Protein 8AND (pdb70)

B-factor: mean 44.78, std 14.09, range [25.26, 105.5]

Foldseek 3Di:
DQKDDKAADDPVVVVVVVVCQVVVCVVVVPPPSDDDDDGIDIDHDWAWDWDFDWDDDDNFTKTFTKTATPQGDCPGVVVPIDRPDMDTPVD/DDWADKAADDPVVVVVVVVCLVVVCVVVVPDVSDDDDDGIDIDDDWAWDWDFDWDDDDNFIKTFTKTGTPQDDCPGPVVPIDRPDMDTPD

Secondary structure (P-SEA, 3-state):
ccccccccccaaaaaaaaaaaaaaaaaaccccccbbbbccbbbbbbbbbbbbbbbbcccbbbbbbbbbccccccccccccccccccccccc/ccccccccccaaaaaaaaaaaaaaaaaaccccccbbbbccbbbbbbbbcccbbbbbcccbbbbbbbbbcccccccccccccccccccccc

Nearest PDB structures (foldseek):
  8and-assembly1_BBB  TM=9.986E-01  e=5.149E-16  Sphaerospora molnari
  2oct-assembly1_A  TM=5.879E-01  e=5.826E-05  Homo sapiens
  8joh-assembly5_C  TM=4.662E-01  e=5.826E-05  Echinococcus multilocularis
  8joh-assembly1_A  TM=4.837E-01  e=3.016E-04  Echinococcus multilocularis
  7vww-assembly2_C  TM=3.951E-01  e=1.697E-01  Dioscoreophyllum cumminsii

Radius of gyration: 21.07 Å; Cα contacts (8 Å, |Δi|>4): 366; chains: 2; bounding box: 33×50×57 Å

Structure (mmCIF, N/CA/C/O backbone):
data_8AND
#
_entry.id   8AND
#
_cell.length_a   30.508
_cell.length_b   97.867
_cell.length_c   38.626
_cell.angle_alpha   90.000
_cell.angle_beta   101.914
_cell.angle_gamma   90.000
#
_symmetry.space_group_name_H-M   'P 1 21 1'
#
loop_
_entity.id
_entity.type
_entity.pdbx_description
1 polymer Smolstatin
2 non-polymer 1,2-ETHANEDIOL
3 water water
#
loop_
_atom_site.group_PDB
_atom_site.id
_atom_site.type_symbol
_atom_site.label_atom_id
_atom_site.label_alt_id
_atom_site.label_comp_id
_atom_site.label_asym_id
_atom_site.la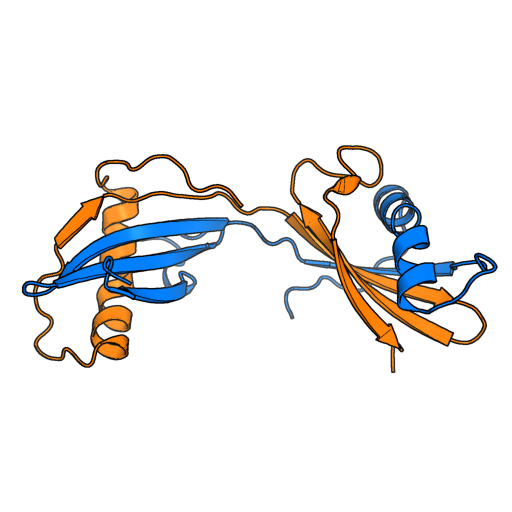bel_entity_id
_atom_site.label_seq_id
_atom_site.pdbx_PDB_ins_code
_atom_site.Cartn_x
_atom_site.Cartn_y
_atom_site.Cartn_z
_atom_site.occupancy
_atom_site.B_iso_or_equiv
_atom_site.auth_seq_id
_atom_site.auth_comp_id
_atom_site.auth_asym_id
_atom_site.auth_atom_id
_atom_site.pdbx_PDB_model_num
ATOM 1 N N . GLY A 1 5 ? 2.442 -14.285 4.717 1.000 73.085 5 GLY AAA N 1
ATOM 2 C CA . GLY A 1 5 ? 2.422 -13.150 5.688 1.000 78.883 5 GLY AAA CA 1
ATOM 3 C C . GLY A 1 5 ? 1.579 -11.988 5.191 1.000 74.355 5 GLY AAA C 1
ATOM 4 O O . GLY A 1 5 ? 2.149 -10.919 4.913 1.000 80.235 5 GLY AAA O 1
ATOM 5 N N . GLY A 1 6 ? 0.262 -12.185 5.127 1.000 74.098 6 GLY AAA N 1
ATOM 6 C CA . GLY A 1 6 ? -0.691 -11.268 4.470 1.000 65.411 6 GLY AAA CA 1
ATOM 7 C C . GLY A 1 6 ? -1.051 -11.756 3.076 1.000 60.284 6 GLY AAA C 1
ATOM 8 O O . GLY A 1 6 ? -2.075 -11.310 2.533 1.000 61.531 6 GLY AAA O 1
ATOM 9 N N . PHE A 1 7 ? -0.256 -12.669 2.518 1.000 57.208 7 PHE AAA N 1
ATOM 10 C CA . PHE A 1 7 ? -0.479 -13.220 1.160 1.000 52.811 7 PHE AAA CA 1
ATOM 11 C C . PHE A 1 7 ? -1.476 -14.370 1.230 1.000 50.653 7 PHE AAA C 1
ATOM 12 O O . PHE A 1 7 ? -1.466 -15.148 2.194 1.000 47.973 7 PHE AAA O 1
ATOM 20 N N . SER A 1 8 ? -2.292 -14.480 0.192 1.000 44.119 8 SER AAA N 1
ATOM 21 C CA . SER A 1 8 ? -3.237 -15.596 -0.020 1.000 43.790 8 SER AAA CA 1
ATOM 22 C C . SER A 1 8 ? -2.475 -16.909 -0.175 1.000 40.492 8 SER AAA C 1
ATOM 23 O O . SER A 1 8 ? -1.238 -16.917 -0.229 1.000 42.056 8 SER AAA O 1
ATOM 26 N N . GLU A 1 9 ? -3.239 -17.980 -0.250 1.000 42.344 9 GLU AAA N 1
ATOM 27 C CA A GLU A 1 9 ? -2.764 -19.319 -0.678 0.540 45.622 9 GLU AAA CA 1
ATOM 28 C CA B GLU A 1 9 ? -2.688 -19.299 -0.653 0.460 45.917 9 GLU AAA CA 1
ATOM 29 C C . GLU A 1 9 ? -2.257 -19.232 -2.127 1.000 43.866 9 GLU AAA C 1
ATOM 30 O O . GLU A 1 9 ? -2.619 -18.265 -2.830 1.000 39.915 9 GLU AAA O 1
ATOM 41 N N . TRP A 1 10 ? -1.492 -20.211 -2.577 1.000 37.735 10 TRP AAA N 1
ATOM 42 C CA . TRP A 1 10 ? -1.101 -20.273 -4.009 1.000 36.443 10 TRP AAA CA 1
ATOM 43 C C . TRP A 1 10 ? -2.333 -20.508 -4.871 1.000 36.622 10 TRP AAA C 1
ATOM 44 O O . TRP A 1 10 ? -3.203 -21.273 -4.487 1.000 34.324 10 TRP AAA O 1
ATOM 55 N N . LYS A 1 11 ? -2.393 -19.839 -6.020 1.000 34.904 11 LYS AAA N 1
ATOM 56 C CA . LYS A 1 11 ? -3.535 -19.950 -6.946 1.000 33.057 11 LYS AAA CA 1
ATOM 57 C C . LYS A 1 11 ? -3.007 -20.300 -8.335 1.000 33.467 11 LYS AAA C 1
ATOM 58 O O . LYS A 1 11 ? -1.907 -19.862 -8.698 1.000 32.078 11 LYS AAA O 1
ATOM 64 N N . ASP A 1 12 ? -3.785 -21.055 -9.088 1.000 30.902 12 ASP AAA N 1
ATOM 65 C CA . ASP A 1 12 ? -3.514 -21.298 -10.519 1.000 30.576 12 ASP AAA CA 1
ATOM 66 C C . ASP A 1 12 ? -3.518 -19.964 -11.259 1.000 32.388 12 ASP AAA C 1
ATOM 67 O O . ASP A 1 12 ? -4.158 -18.998 -10.841 1.000 29.087 12 ASP AAA O 1
ATOM 72 N N . PRO A 1 13 ? -2.797 -19.856 -12.380 1.000 32.231 13 PRO AAA N 1
ATOM 73 C CA . PRO A 1 13 ? -2.909 -18.661 -13.204 1.000 31.259 13 PRO AAA CA 1
ATOM 74 C C . PRO A 1 13 ? -4.353 -18.442 -13.672 1.000 33.620 13 PRO AAA C 1
ATOM 75 O O . PRO A 1 13 ? -5.105 -19.381 -13.844 1.000 37.552 13 PRO AAA O 1
ATOM 79 N N . ASP A 1 14 ? -4.705 -17.190 -13.846 1.000 33.184 14 ASP AAA N 1
ATOM 80 C CA . ASP A 1 14 ? -6.004 -16.791 -14.438 1.000 31.867 14 ASP AAA CA 1
ATOM 81 C C . ASP A 1 14 ? -5.703 -15.750 -15.508 1.000 31.879 14 ASP AAA C 1
ATOM 82 O O . ASP A 1 14 ? -4.533 -15.340 -15.635 1.000 29.952 14 ASP AAA O 1
ATOM 87 N N . ALA A 1 15 ? -6.711 -15.339 -16.267 1.000 30.556 15 ALA AAA N 1
ATOM 88 C CA . ALA A 1 15 ? -6.506 -14.436 -17.419 1.000 33.338 15 ALA AAA CA 1
ATOM 89 C C . ALA A 1 15 ? -5.885 -13.137 -16.919 1.000 32.692 15 ALA AAA C 1
ATOM 90 O O . ALA A 1 15 ? -4.955 -12.603 -17.543 1.000 30.418 15 ALA AAA O 1
ATOM 92 N N . TYR A 1 16 ? -6.387 -12.636 -15.809 1.000 32.282 16 TYR AAA N 1
ATOM 93 C CA . TYR A 1 16 ? -5.991 -11.341 -15.240 1.000 31.142 16 TYR AAA CA 1
ATOM 94 C C . TYR A 1 16 ? -4.490 -11.346 -14.902 1.000 30.958 16 TYR AAA C 1
ATOM 95 O O . TYR A 1 16 ? -3.745 -10.459 -15.353 1.000 27.564 16 TYR AAA O 1
ATOM 104 N N . THR A 1 17 ? -4.045 -12.270 -14.076 1.000 27.885 17 THR AAA N 1
ATOM 105 C CA . THR A 1 17 ? -2.619 -12.316 -13.647 1.000 29.566 17 THR AAA CA 1
ATOM 106 C C . THR A 1 17 ? -1.702 -12.705 -14.807 1.000 33.425 17 THR AAA C 1
ATOM 107 O O . THR A 1 17 ? -0.560 -12.218 -14.841 1.000 30.536 17 THR AAA O 1
ATOM 111 N N . THR A 1 18 ? -2.164 -13.542 -15.732 1.000 31.894 18 THR AAA N 1
ATOM 112 C CA . THR A 1 18 ? -1.328 -13.920 -16.903 1.000 31.336 18 THR AAA CA 1
ATOM 113 C C . THR A 1 18 ? -0.973 -12.667 -17.719 1.000 31.763 18 THR AAA C 1
ATOM 114 O O . THR A 1 18 ? 0.176 -12.536 -18.136 1.000 32.028 18 THR AAA O 1
ATOM 118 N N . LYS A 1 19 ? -1.922 -11.762 -17.913 1.000 35.062 19 LYS AAA N 1
ATOM 119 C CA . LYS A 1 19 ? -1.667 -10.504 -18.638 1.000 33.561 19 LYS AAA CA 1
ATOM 120 C C . LYS A 1 19 ? -0.633 -9.673 -17.891 1.000 33.242 19 LYS AAA C 1
ATOM 121 O O . LYS A 1 19 ? 0.184 -9.000 -18.547 1.000 33.772 19 LYS AAA O 1
ATOM 127 N N . ILE A 1 20 ? -0.695 -9.664 -16.570 1.000 30.046 20 ILE AAA N 1
ATOM 128 C CA . ILE A 1 20 ? 0.291 -8.901 -15.761 1.000 27.722 20 ILE AAA CA 1
ATOM 129 C C . ILE A 1 20 ? 1.694 -9.498 -15.947 1.000 28.951 20 ILE AAA C 1
ATOM 130 O O . ILE A 1 20 ? 2.659 -8.735 -16.183 1.000 30.306 20 ILE AAA O 1
ATOM 135 N N . VAL A 1 21 ? 1.834 -10.802 -15.906 1.000 27.775 21 VAL AAA N 1
ATOM 136 C CA . VAL A 1 21 ? 3.178 -11.435 -16.061 1.000 29.056 21 VAL AAA CA 1
ATOM 137 C C . VAL A 1 21 ? 3.697 -11.135 -17.473 1.000 32.811 21 VAL AAA C 1
ATOM 138 O O . VAL A 1 21 ? 4.914 -10.851 -17.661 1.000 32.103 21 VAL AAA O 1
ATOM 142 N N . LYS A 1 22 ? 2.827 -11.236 -18.463 1.000 32.163 22 LYS AAA N 1
ATOM 143 C CA A LYS A 1 22 ? 3.222 -10.991 -19.867 0.630 35.036 22 LYS AAA CA 1
ATOM 144 C CA B LYS A 1 22 ? 3.243 -10.995 -19.863 0.370 34.986 22 LYS AAA CA 1
ATOM 145 C C . LYS A 1 22 ? 3.674 -9.535 -20.007 1.000 35.181 22 LYS AAA C 1
ATOM 146 O O . LYS A 1 22 ? 4.676 -9.295 -20.661 1.000 36.442 22 LYS AAA O 1
ATOM 157 N N . ALA A 1 23 ? 2.973 -8.607 -19.361 1.000 36.053 23 ALA AAA N 1
ATOM 158 C CA . ALA A 1 23 ? 3.365 -7.185 -19.417 1.000 38.463 23 ALA AAA CA 1
ATOM 159 C C . ALA A 1 23 ? 4.758 -6.982 -18.830 1.000 40.051 23 ALA AAA C 1
ATOM 160 O O . ALA A 1 23 ? 5.460 -6.044 -19.281 1.000 41.027 23 ALA AAA O 1
ATOM 162 N N . MET A 1 24 ? 5.169 -7.804 -17.867 1.000 35.571 24 MET AAA N 1
ATOM 163 C CA . MET A 1 24 ? 6.463 -7.587 -17.167 1.000 36.076 24 MET AAA CA 1
ATOM 164 C C . MET A 1 24 ? 7.635 -8.243 -17.889 1.000 35.518 24 MET AAA C 1
ATOM 165 O O . MET A 1 24 ? 8.773 -8.095 -17.390 1.000 38.535 24 MET AAA O 1
ATOM 170 N N . GLU A 1 25 ? 7.421 -8.911 -19.017 1.000 36.829 25 GLU AAA N 1
ATOM 171 C CA . GLU A 1 25 ? 8.464 -9.771 -19.630 1.000 42.903 25 GLU AAA CA 1
ATOM 172 C C . GLU A 1 25 ? 9.677 -8.936 -20.051 1.000 42.266 25 GLU AAA C 1
ATOM 173 O O . GLU A 1 25 ? 10.798 -9.392 -19.810 1.000 40.549 25 GLU AAA O 1
ATOM 179 N N . SER A 1 26 ? 9.456 -7.771 -20.650 1.000 38.807 26 SER AAA N 1
ATOM 180 C CA . SER A 1 26 ? 10.552 -6.848 -21.034 1.000 42.219 26 SER AAA CA 1
ATOM 181 C C . SER A 1 26 ? 11.439 -6.554 -19.812 1.000 43.068 26 SER AAA C 1
ATOM 182 O O . SER A 1 26 ? 12.683 -6.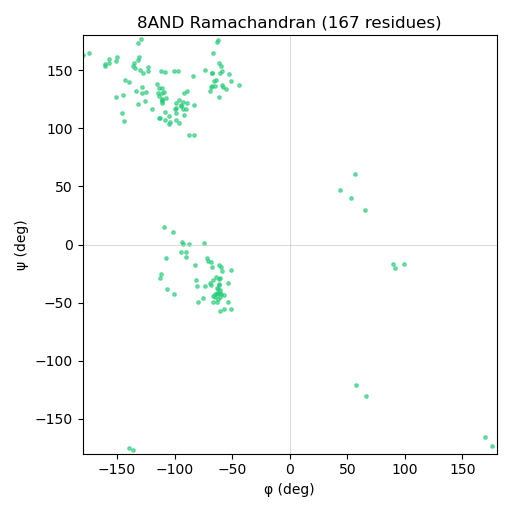709 -19.905 1.000 47.361 26 SER AAA O 1
ATOM 185 N N . LYS A 1 27 ? 10.843 -6.184 -18.679 1.000 42.638 27 LYS AAA N 1
ATOM 186 C CA . LYS A 1 27 ? 11.642 -5.831 -17.483 1.000 42.729 27 LYS AAA CA 1
ATOM 187 C C . LYS A 1 27 ? 12.325 -7.087 -16.942 1.000 48.956 27 LYS AAA C 1
ATOM 188 O O . LYS A 1 27 ? 13.470 -6.997 -16.449 1.000 46.632 27 LYS AAA O 1
ATOM 194 N N . LEU A 1 28 ? 11.662 -8.229 -17.040 1.000 43.027 28 LEU AAA N 1
ATOM 195 C CA . LEU A 1 28 ? 12.262 -9.508 -16.614 1.000 48.825 28 LEU AAA CA 1
ATOM 196 C C . LEU A 1 28 ? 13.566 -9.737 -17.366 1.000 47.782 28 LEU AAA C 1
ATOM 197 O O . LEU A 1 28 ? 14.581 -9.991 -16.702 1.000 51.448 28 LEU AAA O 1
ATOM 202 N N . PHE A 1 29 ? 13.498 -9.717 -18.689 1.000 42.610 29 PHE AAA N 1
ATOM 203 C CA . PHE A 1 29 ? 14.629 -10.094 -19.564 1.000 49.070 29 PHE AAA CA 1
ATOM 204 C C . PHE A 1 29 ? 15.803 -9.149 -19.315 1.000 52.891 29 PHE AAA C 1
ATOM 205 O O . PHE A 1 29 ? 16.955 -9.560 -19.362 1.000 55.965 29 PHE AAA O 1
ATOM 213 N N . GLU A 1 30 ? 15.492 -7.897 -19.036 1.000 49.324 30 GLU AAA N 1
ATOM 214 C CA . GLU A 1 30 ? 16.503 -6.839 -18.870 1.000 53.976 30 GLU AAA CA 1
ATOM 215 C C . GLU A 1 30 ? 17.174 -7.013 -17.509 1.000 55.487 30 GLU AAA C 1
ATOM 216 O O . GLU A 1 30 ? 18.419 -6.947 -17.465 1.000 52.516 30 GLU AAA O 1
ATOM 222 N N . LYS A 1 31 ? 16.390 -7.242 -16.451 1.000 50.491 31 LYS AAA N 1
ATOM 223 C CA . LYS A 1 31 ? 16.953 -7.437 -15.098 1.000 51.251 31 LYS AAA CA 1
ATOM 224 C C . LYS A 1 31 ? 17.865 -8.670 -15.088 1.000 54.653 31 LYS AAA C 1
ATOM 225 O O . LYS A 1 31 ? 18.862 -8.662 -14.354 1.000 51.897 31 LYS AAA O 1
ATOM 231 N N . LEU A 1 32 ? 17.534 -9.686 -15.875 1.000 50.817 32 LEU AAA N 1
ATOM 232 C CA . LEU A 1 32 ? 18.276 -10.967 -15.853 1.000 51.327 32 LEU AAA CA 1
ATOM 233 C C . LEU A 1 32 ? 19.419 -10.926 -16.863 1.000 52.283 32 LEU AAA C 1
ATOM 234 O O . LEU A 1 32 ? 20.269 -11.837 -16.795 1.000 53.603 32 LEU AAA O 1
ATOM 239 N N . SER A 1 33 ? 19.451 -9.917 -17.737 1.000 56.031 33 SER AAA N 1
ATOM 240 C CA A SER A 1 33 ? 20.431 -9.823 -18.851 0.480 57.829 33 SER AAA CA 1
ATOM 241 C CA B SER A 1 33 ? 20.436 -9.826 -18.848 0.520 59.091 33 SER AAA CA 1
ATOM 242 C C . SER A 1 33 ? 20.254 -11.018 -19.788 1.000 55.901 33 SER AAA C 1
ATOM 243 O O . SER A 1 33 ? 21.276 -11.583 -20.193 1.000 56.583 33 SER AAA O 1
ATOM 248 N N . LEU A 1 34 ? 19.006 -11.382 -20.078 1.000 60.046 34 LEU AAA N 1
ATOM 249 C CA . LEU A 1 34 ? 18.664 -12.491 -21.010 1.000 64.089 34 LEU AAA CA 1
ATOM 250 C C . LEU A 1 34 ? 18.176 -11.879 -22.317 1.000 69.153 34 LEU AAA C 1
ATOM 251 O O . LEU A 1 34 ? 17.038 -11.420 -22.392 1.000 78.243 34 LEU AAA O 1
ATOM 256 N N . PRO A 1 35 ? 18.999 -11.855 -23.390 1.000 83.271 35 PRO AAA N 1
ATOM 257 C CA . PRO A 1 35 ? 18.665 -11.051 -24.570 1.000 80.433 35 PRO AAA CA 1
ATOM 258 C C . PRO A 1 35 ? 17.696 -11.654 -25.602 1.000 73.838 35 PRO AAA C 1
ATOM 259 O O . PRO A 1 35 ? 17.158 -10.906 -26.397 1.000 73.841 35 PRO AAA O 1
ATOM 263 N N . ASN A 1 36 ? 17.483 -12.968 -25.575 1.000 75.348 36 ASN AAA N 1
ATOM 264 C CA . ASN A 1 36 ? 16.772 -13.697 -26.667 1.000 75.319 36 ASN AAA CA 1
ATOM 265 C C . ASN A 1 36 ? 15.265 -13.849 -26.386 1.000 69.207 36 ASN AAA C 1
ATOM 266 O O . ASN A 1 36 ? 14.587 -14.492 -27.212 1.000 65.428 36 ASN AAA O 1
ATOM 271 N N . GLN A 1 37 ? 14.756 -13.300 -25.279 1.000 60.915 37 GLN AAA N 1
ATOM 272 C CA . GLN A 1 37 ? 13.326 -13.392 -24.876 1.000 63.818 37 GLN AAA CA 1
ATOM 273 C C . GLN A 1 37 ? 12.874 -14.842 -24.7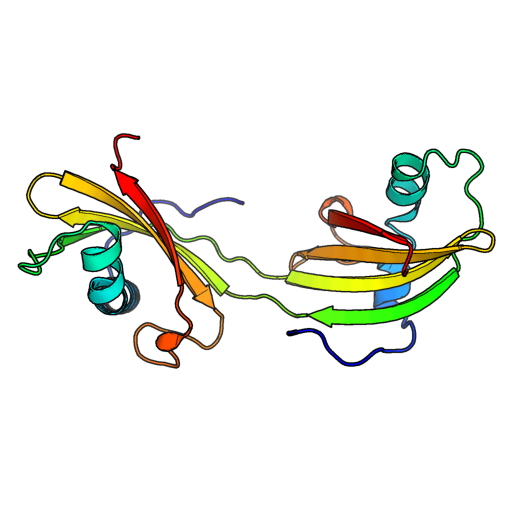60 1.000 52.570 37 GLN AAA C 1
ATOM 274 O O . GLN A 1 37 ? 11.921 -15.234 -25.423 1.000 51.405 37 GLN AAA O 1
ATOM 280 N N . PRO A 1 38 ? 13.481 -15.661 -23.874 1.000 54.808 38 PRO AAA N 1
ATOM 281 C CA . PRO A 1 38 ? 13.061 -17.052 -23.737 1.000 54.447 38 PRO AAA CA 1
ATOM 282 C C . PRO A 1 38 ? 11.636 -17.142 -23.174 1.000 54.926 38 PRO AAA C 1
ATOM 283 O O . PRO A 1 38 ? 11.077 -16.140 -22.672 1.000 51.035 38 PRO AAA O 1
ATOM 287 N N . GLU A 1 39 ? 11.047 -18.326 -23.296 1.000 52.782 39 GLU AAA N 1
ATOM 288 C CA . GLU A 1 39 ? 9.668 -18.565 -22.807 1.000 48.815 39 GLU AAA CA 1
ATOM 289 C C . GLU A 1 39 ? 9.650 -18.332 -21.302 1.000 42.602 39 GLU AAA C 1
ATOM 290 O O . GLU A 1 39 ? 10.506 -18.908 -20.602 1.000 44.015 39 GLU AAA O 1
ATOM 296 N N . VAL A 1 40 ? 8.734 -17.488 -20.846 1.000 39.964 40 VAL AAA N 1
ATOM 297 C CA . VAL A 1 40 ? 8.412 -17.365 -19.400 1.000 41.474 40 VAL AAA CA 1
ATOM 298 C C . VAL A 1 40 ? 7.147 -18.179 -19.128 1.000 39.329 40 VAL AAA C 1
ATOM 299 O O . VAL A 1 40 ? 6.064 -17.801 -19.646 1.000 43.103 40 VAL AAA O 1
ATOM 303 N N . SER A 1 41 ? 7.275 -19.256 -18.364 1.000 37.935 41 SER AAA N 1
ATOM 304 C CA . SER A 1 41 ? 6.131 -20.127 -17.988 1.000 42.109 41 SER AAA CA 1
ATOM 305 C C . SER A 1 41 ? 5.581 -19.698 -16.623 1.000 35.652 41 SER AAA C 1
ATOM 306 O O . SER A 1 41 ? 6.330 -19.711 -15.634 1.000 37.749 41 SER AAA O 1
ATOM 309 N N . PHE A 1 42 ? 4.312 -19.293 -16.596 1.000 32.436 42 PHE AAA N 1
ATOM 310 C CA . PHE A 1 42 ? 3.633 -18.796 -15.378 1.000 32.908 42 PHE AAA CA 1
ATOM 311 C C . PHE A 1 42 ? 2.932 -19.974 -14.712 1.000 31.344 42 PHE AAA C 1
ATOM 312 O O . PHE A 1 42 ? 2.007 -20.526 -15.297 1.000 31.707 42 PHE AAA O 1
ATOM 320 N N . LEU A 1 43 ? 3.351 -20.323 -13.498 1.000 31.260 43 LEU AAA N 1
ATOM 321 C CA . LEU A 1 43 ? 2.923 -21.576 -12.839 1.000 31.856 43 LEU AAA CA 1
ATOM 322 C C . LEU A 1 43 ? 1.816 -21.337 -11.804 1.000 33.025 43 LEU AAA C 1
ATOM 323 O O . LEU A 1 43 ? 0.887 -22.138 -11.736 1.000 30.418 43 LEU AAA O 1
ATOM 328 N N . ARG A 1 44 ? 1.923 -20.290 -11.001 1.000 29.553 44 ARG AAA N 1
ATOM 329 C CA . ARG A 1 44 ? 0.991 -20.053 -9.894 1.000 30.202 44 ARG AAA CA 1
ATOM 330 C C . ARG A 1 44 ? 1.310 -18.709 -9.278 1.000 30.354 44 ARG AAA C 1
ATOM 331 O O . ARG A 1 44 ? 2.425 -18.141 -9.544 1.000 32.211 44 ARG AAA O 1
ATOM 339 N N . TYR A 1 45 ? 0.394 -18.190 -8.483 1.000 31.433 45 TYR AAA N 1
ATOM 340 C CA . TYR A 1 45 ? 0.691 -16.905 -7.820 1.000 32.913 45 TYR AAA CA 1
ATOM 341 C C . TYR A 1 45 ? -0.031 -16.813 -6.489 1.000 34.252 45 TYR AAA C 1
ATOM 342 O O . TYR A 1 45 ? -1.060 -17.463 -6.274 1.000 32.545 45 TYR AAA O 1
ATOM 351 N N . ARG A 1 46 ? 0.450 -15.907 -5.663 1.000 34.878 46 ARG AAA N 1
ATOM 352 C CA . ARG A 1 46 ? -0.374 -15.452 -4.532 1.000 36.903 46 ARG AAA CA 1
ATOM 353 C C . ARG A 1 46 ? -0.392 -13.928 -4.485 1.000 35.644 46 ARG AAA C 1
ATOM 354 O O . ARG A 1 46 ? 0.441 -13.261 -5.166 1.000 34.586 46 ARG AAA O 1
ATOM 362 N N . GLU A 1 47 ? -1.374 -13.408 -3.774 1.000 35.890 47 GLU AAA N 1
ATOM 363 C CA . GLU A 1 47 ? -1.678 -11.967 -3.811 1.000 38.704 47 GLU AAA CA 1
ATOM 364 C C . GLU A 1 47 ? -1.915 -11.458 -2.401 1.000 39.646 47 GLU AAA C 1
ATOM 365 O O . GLU A 1 47 ? -2.270 -12.250 -1.490 1.000 35.640 47 GLU AAA O 1
ATOM 371 N N . GLN A 1 48 ? -1.699 -10.168 -2.248 1.000 39.465 48 GLN AAA N 1
ATOM 372 C CA . GLN A 1 48 ? -1.866 -9.456 -0.959 1.000 41.756 48 GLN AAA CA 1
ATOM 373 C C . GLN A 1 48 ? -2.425 -8.070 -1.266 1.000 39.736 48 GLN AAA C 1
ATOM 374 O O . GLN A 1 48 ? -1.708 -7.246 -1.847 1.000 35.703 48 GLN AAA O 1
ATOM 380 N N . ILE A 1 49 ? -3.694 -7.867 -0.975 1.000 40.695 49 ILE AAA N 1
ATOM 381 C CA . ILE A 1 49 ? -4.322 -6.542 -1.149 1.000 43.157 49 ILE AAA CA 1
ATOM 382 C C . ILE A 1 49 ? -3.721 -5.609 -0.106 1.000 48.254 49 ILE AAA C 1
ATOM 383 O O . ILE A 1 49 ? -3.606 -6.010 1.074 1.000 41.986 49 ILE AAA O 1
ATOM 388 N N . VAL A 1 50 ? -3.305 -4.417 -0.530 1.000 40.353 50 VAL AAA N 1
ATOM 389 C CA A VAL A 1 50 ? -2.773 -3.396 0.410 0.780 42.546 50 VAL AAA CA 1
ATOM 390 C CA B VAL A 1 50 ? -2.771 -3.395 0.412 0.220 43.739 50 VAL AAA CA 1
ATOM 391 C C . VAL A 1 50 ? -3.476 -2.079 0.117 1.000 46.324 50 VAL AAA C 1
ATOM 392 O O . VAL A 1 50 ? -3.316 -1.551 -1.015 1.000 48.899 50 VAL AAA O 1
ATOM 399 N N . SER A 1 51 ? -4.245 -1.597 1.076 1.000 41.470 51 SER AAA N 1
ATOM 400 C CA . SER A 1 51 ? -5.073 -0.392 0.891 1.000 41.109 51 SER AAA CA 1
ATOM 401 C C . SER A 1 51 ? -5.071 0.410 2.189 1.000 40.335 51 SER AAA C 1
ATOM 402 O O . SER A 1 51 ? -5.164 -0.191 3.253 1.000 35.879 51 SER AAA O 1
ATOM 405 N N . GLY A 1 52 ? -5.031 1.732 2.068 1.000 42.390 52 GLY AAA N 1
ATOM 406 C CA . GLY A 1 52 ? -5.076 2.626 3.237 1.000 37.450 52 GLY AAA CA 1
ATOM 407 C C . GLY A 1 52 ? -4.761 4.044 2.827 1.000 41.645 52 GLY AAA C 1
ATOM 408 O O . GLY A 1 52 ? -4.753 4.360 1.582 1.000 37.896 52 GLY AAA O 1
ATOM 409 N N . VAL A 1 53 ? -4.483 4.887 3.810 1.000 34.755 53 VAL AAA N 1
ATOM 410 C CA . VAL A 1 53 ? -4.253 6.331 3.545 1.000 33.279 53 VAL AAA CA 1
ATOM 411 C C . VAL A 1 53 ? -3.007 6.746 4.301 1.000 36.316 53 VAL AAA C 1
ATOM 412 O O . VAL A 1 53 ? -2.885 6.440 5.526 1.000 33.592 53 VAL AAA O 1
ATOM 416 N N . ASN A 1 54 ? -2.111 7.446 3.616 1.000 32.728 54 ASN AAA N 1
ATOM 417 C CA . ASN A 1 54 ? -0.951 8.072 4.281 1.000 34.900 54 ASN AAA CA 1
ATOM 418 C C . ASN A 1 54 ? -1.357 9.498 4.659 1.000 35.522 54 ASN AAA C 1
ATOM 419 O O . ASN A 1 54 ? -1.908 10.233 3.805 1.000 36.526 54 ASN AAA O 1
ATOM 424 N N . TYR A 1 55 ? -1.120 9.856 5.899 1.000 29.867 55 TYR AAA N 1
ATOM 425 C CA . TYR A 1 55 ? -1.409 11.210 6.406 1.000 31.388 55 TYR AAA CA 1
ATOM 426 C C . TYR A 1 55 ? -0.092 11.884 6.737 1.000 33.616 55 TYR AAA C 1
ATOM 427 O O . TYR A 1 55 ? 0.768 11.251 7.353 1.000 33.805 55 TYR AAA O 1
ATOM 436 N N . CYS A 1 56 ? 0.039 13.136 6.313 1.000 31.597 56 CYS AAA N 1
ATOM 437 C CA . CYS A 1 56 ? 1.079 14.041 6.846 1.000 32.295 56 CYS AAA CA 1
ATOM 438 C C . CYS A 1 56 ? 0.395 15.003 7.806 1.000 32.529 56 CYS AAA C 1
ATOM 439 O O . CYS A 1 56 ? -0.325 15.896 7.351 1.000 32.301 56 CYS AAA O 1
ATOM 442 N N . MET A 1 57 ? 0.584 14.802 9.103 1.000 32.931 57 MET AAA N 1
ATOM 443 C CA . MET A 1 57 ? -0.052 15.654 10.129 1.000 28.537 57 MET AAA CA 1
ATOM 444 C C . MET A 1 57 ? 0.961 16.709 10.599 1.000 30.829 57 MET AAA C 1
ATOM 445 O O . MET A 1 57 ? 1.999 16.324 11.162 1.000 30.717 57 MET AAA O 1
ATOM 450 N N . ARG A 1 58 ? 0.651 17.983 10.383 1.000 28.551 58 ARG AAA N 1
ATOM 451 C CA . ARG A 1 58 ? 1.428 19.101 10.958 1.000 30.760 58 ARG AAA CA 1
ATOM 452 C C . ARG A 1 58 ? 0.947 19.363 12.382 1.000 33.442 58 ARG AAA C 1
ATOM 453 O O . ARG A 1 58 ? -0.263 19.719 12.576 1.000 31.889 58 ARG AAA O 1
ATOM 461 N N . VAL A 1 59 ? 1.865 19.238 13.337 1.000 31.441 59 VAL AAA N 1
ATOM 462 C CA . VAL A 1 59 ? 1.557 19.363 14.783 1.000 31.586 59 VAL AAA CA 1
ATOM 463 C C . VAL A 1 59 ? 2.631 20.212 15.457 1.000 35.938 59 VAL AAA C 1
ATOM 464 O O . VAL A 1 59 ? 3.779 20.242 14.984 1.000 37.535 59 VAL AAA O 1
ATOM 468 N N . LYS A 1 60 ? 2.247 20.842 16.547 1.000 34.619 60 LYS AAA N 1
ATOM 469 C CA . LYS A 1 60 ? 3.159 21.617 17.406 1.000 40.530 60 LYS AAA CA 1
ATOM 470 C C . LYS A 1 60 ? 3.245 20.928 18.756 1.000 41.689 60 LYS AAA C 1
ATOM 471 O O . LYS A 1 60 ? 2.204 20.538 19.283 1.000 38.286 60 LYS AAA O 1
ATOM 477 N N . ILE A 1 61 ? 4.477 20.717 19.215 1.000 41.455 61 ILE AAA N 1
ATOM 478 C CA . ILE A 1 61 ? 4.808 20.097 20.533 1.000 46.420 61 ILE AAA CA 1
ATOM 479 C C . ILE A 1 61 ? 5.843 20.989 21.208 1.000 50.159 61 ILE AAA C 1
ATOM 480 O O . ILE A 1 61 ? 6.896 21.229 20.616 1.000 50.547 61 ILE AAA O 1
ATOM 485 N N . GLY A 1 62 ? 5.508 21.500 22.384 1.000 57.211 62 GLY AAA N 1
ATOM 486 C CA . GLY A 1 62 ? 6.263 22.604 22.988 1.000 59.875 62 GLY AAA CA 1
ATOM 487 C C . GLY A 1 62 ? 6.265 23.784 22.039 1.000 56.960 62 GLY AAA C 1
ATOM 488 O O . GLY A 1 62 ? 5.171 24.240 21.647 1.000 65.931 62 GLY AAA O 1
ATOM 489 N N . SER A 1 63 ? 7.446 24.229 21.621 1.000 59.478 63 SER AAA N 1
ATOM 490 C CA . SER A 1 63 ? 7.613 25.356 20.669 1.000 60.277 63 SER AAA CA 1
ATOM 491 C C . SER A 1 63 ? 8.109 24.861 19.302 1.000 55.192 63 SER AAA C 1
ATOM 492 O O . SER A 1 63 ? 8.543 25.702 18.489 1.000 56.119 63 SER AAA O 1
ATOM 495 N N . ASP A 1 64 ? 8.027 23.555 19.037 1.000 49.691 64 ASP AAA N 1
ATOM 496 C CA . ASP A 1 64 ? 8.560 22.955 17.787 1.000 47.242 64 ASP AAA CA 1
ATOM 497 C C . ASP A 1 64 ? 7.430 22.444 16.891 1.000 44.315 64 ASP AAA C 1
ATOM 498 O O . ASP A 1 64 ? 6.378 22.059 17.388 1.000 39.366 64 ASP AAA O 1
ATOM 503 N N . PHE A 1 65 ? 7.654 22.475 15.586 1.000 40.643 65 PHE AAA N 1
ATOM 504 C CA . PHE A 1 65 ? 6.672 22.013 14.587 1.000 38.999 65 PHE AAA CA 1
ATOM 505 C C . PHE A 1 65 ? 7.174 20.730 13.929 1.000 38.570 65 PHE AAA C 1
ATOM 506 O O . PHE A 1 65 ? 8.345 20.685 13.493 1.000 35.274 65 PHE AAA O 1
ATOM 514 N N . TYR A 1 66 ? 6.310 19.711 13.868 1.000 37.957 66 TYR AAA N 1
ATOM 515 C CA . TYR A 1 66 ? 6.642 18.382 13.298 1.000 33.975 66 TYR AAA CA 1
ATOM 516 C C . TYR A 1 66 ? 5.698 17.987 12.173 1.000 35.821 66 TYR AAA C 1
ATOM 517 O O . TYR A 1 66 ? 4.499 18.375 12.149 1.000 36.915 66 TYR AAA O 1
ATOM 526 N N . ASP A 1 67 ? 6.243 17.218 11.242 1.000 31.558 67 ASP AAA N 1
ATOM 527 C CA . ASP A 1 67 ? 5.470 16.385 10.308 1.000 36.638 67 ASP AAA CA 1
ATOM 528 C C . ASP A 1 67 ? 5.350 15.004 10.937 1.000 39.379 67 ASP AAA C 1
ATOM 529 O O . ASP A 1 67 ? 6.416 14.391 11.238 1.000 35.589 67 ASP AAA O 1
ATOM 534 N N . LEU A 1 68 ? 4.112 14.555 11.129 1.000 36.135 68 LEU AAA N 1
ATOM 535 C CA . LEU A 1 68 ? 3.741 13.205 11.625 1.000 36.297 68 LEU AAA CA 1
ATOM 536 C C . LEU A 1 68 ? 3.231 12.410 10.440 1.000 35.834 68 LEU AAA C 1
ATOM 537 O O . LEU A 1 68 ? 2.125 12.720 9.965 1.000 37.023 68 LEU AAA O 1
ATOM 542 N N . HIS A 1 69 ? 3.992 11.412 10.014 1.000 35.254 69 HIS AAA N 1
ATOM 543 C CA . HIS A 1 69 ? 3.620 10.497 8.909 1.000 36.095 69 HIS AAA CA 1
ATOM 544 C C . HIS A 1 69 ? 2.909 9.294 9.515 1.000 38.319 69 HIS AAA C 1
ATOM 545 O O . HIS A 1 69 ? 3.546 8.524 10.265 1.000 35.681 69 HIS AAA O 1
ATOM 552 N N . ILE A 1 70 ? 1.614 9.176 9.252 1.000 35.298 70 ILE AAA N 1
ATOM 553 C CA . ILE A 1 70 ? 0.767 8.125 9.875 1.000 33.194 70 ILE AAA CA 1
ATOM 554 C C . ILE A 1 70 ? 0.103 7.364 8.747 1.000 31.973 70 ILE AAA C 1
ATOM 555 O O . ILE A 1 70 ? -0.473 7.998 7.845 1.000 30.376 70 ILE AAA O 1
ATOM 560 N N . TYR A 1 71 ? 0.166 6.049 8.809 1.000 30.944 71 TYR AAA N 1
ATOM 561 C CA . TYR A 1 71 ? -0.528 5.196 7.834 1.000 31.178 71 TYR AAA CA 1
ATOM 562 C C . TYR A 1 71 ? -1.734 4.542 8.522 1.000 32.919 71 TYR AAA C 1
ATOM 563 O O . TYR A 1 71 ? -1.586 3.884 9.579 1.000 31.669 71 TYR AAA O 1
ATOM 572 N N . VAL A 1 72 ? -2.897 4.721 7.921 1.000 31.476 72 VAL AAA N 1
ATOM 573 C CA . VAL A 1 72 ? -4.167 4.149 8.432 1.000 33.591 72 VAL AAA CA 1
ATOM 574 C C . VAL A 1 72 ? -4.644 3.118 7.423 1.000 35.420 72 VAL AAA C 1
ATOM 575 O O . VAL A 1 72 ? -5.094 3.492 6.329 1.000 31.457 72 VAL AAA O 1
ATOM 579 N N . PRO A 1 73 ? -4.569 1.812 7.754 1.000 33.363 73 PRO AAA N 1
ATOM 580 C CA . PRO A 1 73 ? -5.001 0.782 6.821 1.000 32.758 73 PRO AAA CA 1
ATOM 581 C C . PRO A 1 73 ? -6.514 0.864 6.638 1.000 32.838 73 PRO AAA C 1
ATOM 582 O O . PRO A 1 73 ? -7.231 1.251 7.546 1.000 31.293 73 PRO AAA O 1
ATOM 586 N N . LEU A 1 74 ? -6.956 0.524 5.438 1.000 30.275 74 LEU AAA N 1
ATOM 587 C CA . LEU A 1 74 ? -8.414 0.407 5.188 1.000 34.288 74 LEU AAA CA 1
ATOM 588 C C . LEU A 1 74 ? -9.038 -0.496 6.264 1.000 37.635 74 LEU AAA C 1
ATOM 589 O O . LEU A 1 74 ? -8.426 -1.502 6.666 1.000 37.429 74 LEU AAA O 1
ATOM 594 N N . GLY A 1 75 ? -10.224 -0.136 6.718 1.000 41.009 75 GLY AAA N 1
ATOM 595 C CA . GLY A 1 75 ? -10.898 -0.837 7.822 1.000 42.084 75 GLY AAA CA 1
ATOM 596 C C . GLY A 1 75 ? -10.545 -0.264 9.184 1.000 38.293 75 GLY AAA C 1
ATOM 597 O O . GLY A 1 75 ? -11.270 -0.558 10.142 1.000 38.837 75 GLY AAA O 1
ATOM 598 N N . SER A 1 76 ? -9.468 0.513 9.292 1.000 33.400 76 SER AAA N 1
ATOM 599 C CA . SER A 1 76 ? -9.075 1.169 10.564 1.000 30.779 76 SER AAA CA 1
ATOM 600 C C . SER A 1 76 ? -9.506 2.629 10.542 1.000 31.808 76 SER AAA C 1
ATOM 601 O O . SER A 1 76 ? -9.479 3.276 9.489 1.000 32.050 76 SER AAA O 1
ATOM 604 N N . THR A 1 77 ? -9.809 3.157 11.714 1.000 28.606 77 THR AAA N 1
ATOM 605 C CA . THR A 1 77 ? -9.953 4.614 11.934 1.000 28.864 77 THR AAA CA 1
ATOM 606 C C . THR A 1 77 ? -9.315 4.945 13.284 1.000 31.832 77 THR AAA C 1
ATOM 607 O O . THR A 1 77 ? -8.710 4.047 13.891 1.000 35.011 77 THR AAA O 1
ATOM 611 N N . GLY A 1 78 ? -9.422 6.191 13.719 1.000 28.298 78 GLY AAA N 1
ATOM 612 C CA . GLY A 1 78 ? -8.966 6.577 15.072 1.000 30.162 78 GLY AAA CA 1
ATOM 613 C C . GLY A 1 78 ? -9.689 5.791 16.156 1.000 34.052 78 GLY AAA C 1
ATOM 614 O O . GLY A 1 78 ? -9.156 5.671 17.285 1.000 32.491 78 GLY AAA O 1
ATOM 615 N N . ASP A 1 79 ? -10.875 5.258 15.852 1.000 34.444 79 ASP AAA N 1
ATOM 616 C CA . ASP A 1 79 ? -11.716 4.526 16.823 1.000 36.272 79 ASP AAA CA 1
ATOM 617 C C . ASP A 1 79 ? -11.833 3.032 16.523 1.000 37.304 79 ASP AAA C 1
ATOM 618 O O . ASP A 1 79 ? -12.181 2.302 17.466 1.000 39.941 79 ASP AAA O 1
ATOM 623 N N . ILE A 1 80 ? -11.664 2.599 15.273 1.000 31.683 80 ILE AAA N 1
ATOM 624 C CA . ILE A 1 80 ? -11.899 1.191 14.841 1.000 33.603 80 ILE AAA CA 1
ATOM 625 C C . ILE A 1 80 ? -10.569 0.542 14.491 1.000 33.523 80 ILE AAA C 1
ATOM 626 O O . ILE A 1 80 ? -9.860 1.063 13.570 1.000 31.960 80 ILE AAA O 1
ATOM 631 N N . LYS A 1 81 ? -10.262 -0.575 15.136 1.000 30.674 81 LYS AAA N 1
ATOM 632 C CA . LYS A 1 81 ? -9.004 -1.323 14.896 1.000 31.985 81 LYS AAA CA 1
ATOM 633 C C . LYS A 1 81 ? -7.863 -0.305 14.822 1.000 31.948 81 LYS AAA C 1
ATOM 634 O O . LYS A 1 81 ? -7.010 -0.356 13.922 1.000 29.880 81 LYS AAA O 1
ATOM 640 N N . SER A 1 82 ? -7.852 0.601 15.767 1.000 31.419 82 SER AAA N 1
ATOM 641 C CA . SER A 1 82 ? -6.872 1.703 15.797 1.000 29.622 82 SER AAA CA 1
ATOM 642 C C . SER A 1 82 ? -5.479 1.179 16.176 1.000 33.928 82 SER AAA C 1
ATOM 643 O O . SER A 1 82 ? -4.497 1.927 15.977 1.000 29.935 82 SER AAA O 1
ATOM 646 N N . HIS A 1 83 ? -5.376 -0.060 16.646 1.000 31.137 83 HIS AAA N 1
ATOM 647 C CA . HIS A 1 83 ? -4.061 -0.701 16.975 1.000 30.939 83 HIS AAA CA 1
ATOM 648 C C . HIS A 1 83 ? -3.259 -0.953 15.693 1.000 32.862 83 HIS AAA C 1
ATOM 649 O O . HIS A 1 83 ? -2.031 -1.191 15.789 1.000 29.576 83 HIS AAA O 1
ATOM 656 N N . LEU A 1 84 ? -3.897 -0.887 14.528 1.000 30.599 84 LEU AAA N 1
ATOM 657 C CA . LEU A 1 84 ? -3.184 -1.150 13.262 1.000 31.114 84 LEU AAA CA 1
ATOM 658 C C . LEU A 1 84 ? -2.675 0.153 12.623 1.000 30.350 84 LEU AAA C 1
ATOM 659 O O . LEU A 1 84 ? -2.020 0.083 11.565 1.000 29.099 84 LEU AAA O 1
ATOM 664 N N . ILE A 1 85 ? -3.022 1.303 13.175 1.000 28.115 85 ILE AAA N 1
ATOM 665 C CA . ILE A 1 85 ? -2.517 2.577 12.650 1.000 27.577 85 ILE AAA CA 1
ATOM 666 C C . ILE A 1 85 ? -1.003 2.593 12.943 1.000 32.876 85 ILE AAA C 1
ATOM 667 O O . ILE A 1 85 ? -0.611 2.225 14.055 1.000 31.865 85 ILE AAA O 1
ATOM 672 N N . GLN A 1 86 ? -0.217 3.014 11.967 1.000 32.122 86 GLN AAA N 1
ATOM 673 C CA . GLN A 1 86 ? 1.268 3.013 12.065 1.000 35.919 86 GLN AAA CA 1
ATOM 674 C C . GLN A 1 86 ? 1.795 4.452 12.079 1.000 35.852 86 GLN AAA C 1
ATOM 675 O O . GLN A 1 86 ? 1.402 5.237 11.194 1.000 31.914 86 GLN AAA O 1
ATOM 681 N N . LEU A 1 87 ? 2.627 4.777 13.068 1.000 37.243 87 LEU AAA N 1
ATOM 682 C CA . LEU A 1 87 ? 3.481 5.985 13.027 1.000 40.731 87 LEU AAA CA 1
ATOM 683 C C . LEU A 1 87 ? 4.743 5.659 12.226 1.000 45.157 87 LEU AAA C 1
ATOM 684 O O . LEU A 1 87 ? 5.701 5.148 12.804 1.000 45.270 87 LEU AAA O 1
ATOM 689 N N . THR A 1 88 ? 4.734 5.950 10.931 1.000 43.577 88 THR AAA N 1
ATOM 690 C CA . THR A 1 88 ? 5.794 5.513 9.996 1.000 42.296 88 THR AAA CA 1
ATOM 691 C C . THR A 1 88 ? 7.014 6.436 10.104 1.000 47.707 88 THR AAA C 1
ATOM 692 O O . THR A 1 88 ? 8.144 5.929 9.973 1.000 42.877 88 THR AAA O 1
ATOM 696 N N . ASP A 1 89 ? 6.821 7.731 10.328 1.000 49.379 89 ASP AAA N 1
ATOM 697 C CA . ASP A 1 89 ? 7.974 8.660 10.433 1.000 49.028 89 ASP AAA CA 1
ATOM 698 C C . ASP A 1 89 ? 7.521 9.926 11.141 1.000 51.151 89 ASP AAA C 1
ATOM 699 O O . ASP A 1 89 ? 6.312 10.263 11.083 1.000 46.687 89 ASP AAA O 1
ATOM 704 N N . LEU A 1 90 ? 8.479 10.586 11.774 1.000 44.248 90 LEU AAA N 1
ATOM 705 C CA . LEU A 1 90 ? 8.270 11.826 12.536 1.000 42.532 90 LEU AAA CA 1
ATOM 706 C C . LEU A 1 90 ? 9.518 12.694 12.353 1.000 50.532 90 LEU AAA C 1
ATOM 707 O O . LEU A 1 90 ? 10.635 12.185 12.548 1.000 46.232 90 LEU AAA O 1
ATOM 712 N N . HIS A 1 91 ? 9.363 13.951 11.960 1.000 45.662 91 HIS AAA N 1
ATOM 713 C CA . HIS A 1 91 ? 10.549 14.838 11.862 1.000 45.746 91 HIS AAA CA 1
ATOM 714 C C . HIS A 1 91 ? 10.115 16.290 11.964 1.000 45.366 91 HIS AAA C 1
ATOM 715 O O . HIS A 1 91 ? 8.910 16.609 11.684 1.000 40.146 91 HIS AAA O 1
ATOM 722 N N . LEU A 1 92 ? 11.049 17.146 12.372 1.000 42.771 92 LEU AAA N 1
ATOM 723 C CA . LEU A 1 92 ? 10.761 18.593 12.426 1.000 41.422 92 LEU AAA CA 1
ATOM 724 C C . LEU A 1 92 ? 10.342 19.065 11.038 1.000 40.476 92 LEU AAA C 1
ATOM 725 O O . LEU A 1 92 ? 10.932 18.610 10.045 1.000 41.706 92 LEU AAA O 1
ATOM 730 N N . ALA A 1 93 ? 9.279 19.874 10.978 1.000 42.721 93 ALA AAA N 1
ATOM 731 C CA . ALA A 1 93 ? 8.752 20.411 9.700 1.000 44.384 93 ALA AAA CA 1
ATOM 732 C C . ALA A 1 93 ? 9.899 21.093 8.941 1.000 46.278 93 ALA AAA C 1
ATOM 733 O O . ALA A 1 93 ? 9.923 21.040 7.699 1.000 44.977 93 ALA AAA O 1
ATOM 735 N N . SER 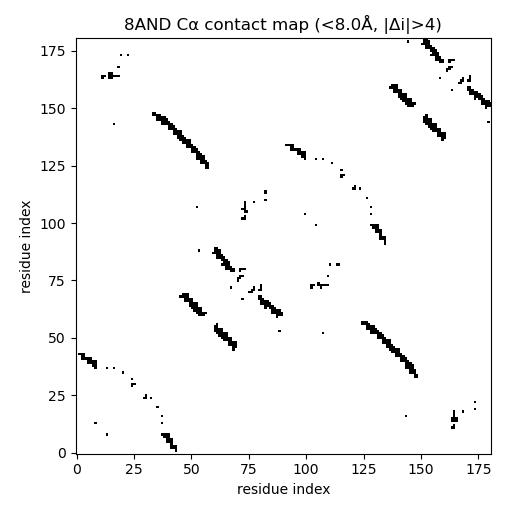A 1 94 ? 10.827 21.685 9.680 1.000 48.519 94 SER AAA N 1
ATOM 736 C CA . SER A 1 94 ? 11.953 22.481 9.118 1.000 56.877 94 SER AAA CA 1
ATOM 737 C C . SER A 1 94 ? 13.037 21.592 8.487 1.000 61.288 94 SER AAA C 1
ATOM 738 O O . SER A 1 94 ? 14.029 22.157 7.994 1.000 66.062 94 SER AAA O 1
ATOM 741 N N . GLU A 1 95 ? 12.867 20.266 8.472 1.000 58.326 95 GLU AAA N 1
ATOM 742 C CA . GLU A 1 95 ? 13.838 19.326 7.839 1.000 62.415 95 GLU AAA CA 1
ATOM 743 C C . GLU A 1 95 ? 13.153 18.576 6.686 1.000 69.140 95 GLU AAA C 1
ATOM 744 O O . GLU A 1 95 ? 13.268 17.356 6.552 1.000 73.689 95 GLU AAA O 1
ATOM 750 N N . GLY B 1 5 ? 1.487 8.682 -5.367 1.000 84.881 5 GLY BBB N 1
ATOM 751 C CA . GLY B 1 5 ? 2.704 9.396 -4.861 1.000 85.305 5 GLY BBB CA 1
ATOM 752 C C . GLY B 1 5 ? 2.495 10.891 -4.669 1.000 83.487 5 GLY BBB C 1
ATOM 753 O O . GLY B 1 5 ? 3.512 11.596 -4.464 1.000 81.878 5 GLY BBB O 1
ATOM 754 N N . GLY B 1 6 ? 1.244 11.366 -4.700 1.000 76.157 6 GLY BBB N 1
ATOM 755 C CA . GLY B 1 6 ? 0.921 12.798 -4.543 1.000 68.283 6 GLY BBB CA 1
ATOM 756 C C . GLY B 1 6 ? 0.030 13.056 -3.342 1.000 58.984 6 GLY BBB C 1
ATOM 757 O O . GLY B 1 6 ? -1.115 12.585 -3.314 1.000 53.594 6 GLY BBB O 1
ATOM 758 N N . PHE B 1 7 ? 0.529 13.804 -2.372 1.000 55.003 7 PHE BBB N 1
ATOM 759 C CA . PHE B 1 7 ? -0.295 14.224 -1.220 1.000 49.005 7 PHE BBB CA 1
ATOM 760 C C . PHE B 1 7 ? -1.282 15.303 -1.648 1.000 48.856 7 PHE BBB C 1
ATOM 761 O O . PHE B 1 7 ? -0.989 16.081 -2.573 1.000 55.840 7 PHE BBB O 1
ATOM 769 N N . SER B 1 8 ? -2.422 15.344 -0.982 1.000 45.496 8 SER BBB N 1
ATOM 770 C CA . SER B 1 8 ? -3.455 16.384 -1.184 1.000 45.519 8 SER BBB CA 1
ATOM 771 C C . SER B 1 8 ? -2.889 17.759 -0.829 1.000 41.339 8 SER BBB C 1
ATOM 772 O O . SER B 1 8 ? -1.764 17.864 -0.358 1.000 40.698 8 SER BBB O 1
ATOM 775 N N . GLU B 1 9 ? -3.691 18.781 -1.048 1.000 42.968 9 GLU BBB N 1
ATOM 776 C CA A GLU B 1 9 ? -3.401 20.133 -0.517 0.510 44.147 9 GLU BBB CA 1
ATOM 777 C CA B GLU B 1 9 ? -3.414 20.135 -0.516 0.490 43.658 9 GLU BBB CA 1
ATOM 778 C C . GLU B 1 9 ? -3.586 20.100 1.005 1.000 42.798 9 GLU BBB C 1
ATOM 779 O O . GLU B 1 9 ? -4.270 19.178 1.514 1.000 38.442 9 GLU BBB O 1
ATOM 790 N N . TRP B 1 10 ? -3.033 21.081 1.700 1.000 39.016 10 TRP BBB N 1
ATOM 791 C CA . TRP B 1 10 ? -3.210 21.158 3.165 1.000 37.588 10 TRP BBB CA 1
ATOM 792 C C . TRP B 1 10 ? -4.686 21.373 3.481 1.000 43.349 10 TRP BBB C 1
ATOM 793 O O . TRP B 1 10 ? -5.380 22.108 2.743 1.000 40.822 10 TRP BBB O 1
ATOM 804 N N . LYS B 1 11 ? -5.159 20.719 4.540 1.000 38.077 11 LYS BBB N 1
ATOM 805 C CA . LYS B 1 11 ? -6.540 20.854 5.024 1.000 37.274 11 LYS BBB CA 1
ATOM 806 C C . LYS B 1 11 ? -6.519 21.125 6.525 1.000 35.900 11 LYS BBB C 1
ATOM 807 O O . LYS B 1 11 ? -5.594 20.675 7.221 1.000 36.963 11 LYS BBB O 1
ATOM 813 N N . ASP B 1 12 ? -7.531 21.840 6.975 1.000 34.133 12 ASP BBB N 1
ATOM 814 C CA . ASP B 1 12 ? -7.824 22.074 8.400 1.000 31.698 12 ASP BBB CA 1
ATOM 815 C C . ASP B 1 12 ? -8.063 20.728 9.060 1.000 34.389 12 ASP BBB C 1
ATOM 816 O O . ASP B 1 12 ? -8.574 19.788 8.438 1.000 33.199 12 ASP BBB O 1
ATOM 821 N N . PRO B 1 13 ? -7.693 20.602 10.343 1.000 34.524 13 PRO BBB N 1
ATOM 822 C CA . PRO B 1 13 ? -8.086 19.441 11.127 1.000 32.973 13 PRO BBB CA 1
ATOM 823 C C . PRO B 1 13 ? -9.608 19.213 11.082 1.000 33.042 13 PRO BBB C 1
ATOM 824 O O . PRO B 1 13 ? -10.362 20.157 11.077 1.000 35.390 13 PRO BBB O 1
ATOM 828 N N . ASP B 1 14 ? -10.006 17.958 11.124 1.000 34.996 14 ASP BBB N 1
ATOM 829 C CA . ASP B 1 14 ? -11.411 17.553 11.337 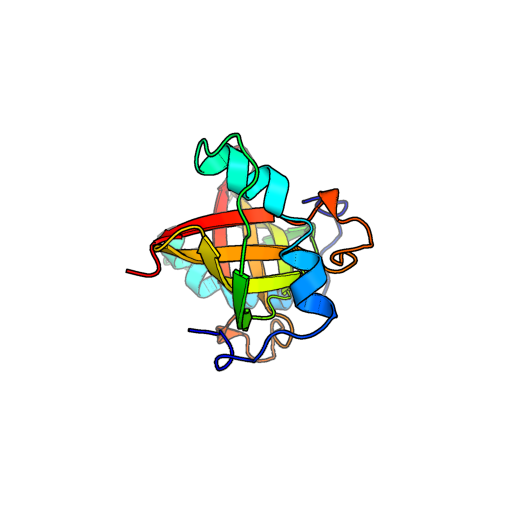1.000 36.173 14 ASP BBB CA 1
ATOM 830 C C . ASP B 1 14 ? -11.414 16.533 12.466 1.000 37.067 14 ASP BBB C 1
ATOM 831 O O . ASP B 1 14 ? -10.311 16.174 12.989 1.000 35.286 14 ASP BBB O 1
ATOM 836 N N . ALA B 1 15 ? -12.609 16.077 12.859 1.000 33.803 15 ALA BBB N 1
ATOM 837 C CA . ALA B 1 15 ? -12.751 15.142 13.993 1.000 38.489 15 ALA BBB CA 1
ATOM 838 C C . ALA B 1 15 ? -12.048 13.831 13.649 1.000 34.422 15 ALA BBB C 1
ATOM 839 O O . ALA B 1 15 ? -11.386 13.250 14.522 1.000 32.222 15 ALA BBB O 1
ATOM 841 N N . TYR B 1 16 ? -12.201 13.369 12.412 1.000 35.568 16 TYR BBB N 1
ATOM 842 C CA . TYR B 1 16 ? -11.687 12.051 11.991 1.000 34.831 16 TYR BBB CA 1
ATOM 843 C C . TYR B 1 16 ? -10.147 12.031 12.107 1.000 30.148 16 TYR BBB C 1
ATOM 844 O O . TYR B 1 16 ? -9.569 11.095 12.675 1.000 28.533 16 TYR BBB O 1
ATOM 853 N N . THR B 1 17 ? -9.484 13.026 11.571 1.000 26.231 17 THR BBB N 1
ATOM 854 C CA . THR B 1 17 ? -7.994 13.081 11.622 1.000 26.629 17 THR BBB CA 1
ATOM 855 C C . THR B 1 17 ? -7.511 13.429 13.035 1.000 27.025 17 THR BBB C 1
ATOM 856 O O . THR B 1 17 ? -6.444 12.916 13.443 1.000 25.261 17 THR BBB O 1
ATOM 860 N N . THR B 1 18 ? -8.221 14.283 13.757 1.000 29.084 18 THR BBB N 1
ATOM 861 C CA . THR B 1 18 ? -7.861 14.595 15.166 1.000 30.562 18 THR BBB CA 1
ATOM 862 C C . THR B 1 18 ? -7.827 13.312 15.980 1.000 33.136 18 THR BBB C 1
ATOM 863 O O . THR B 1 18 ? -6.907 13.160 16.801 1.000 31.416 18 THR BBB O 1
ATOM 867 N N . LYS B 1 19 ? -8.811 12.427 15.792 1.000 33.095 19 LYS BBB N 1
ATOM 868 C CA . LYS B 1 19 ? -8.835 11.149 16.536 1.000 33.498 19 LYS BBB CA 1
ATOM 869 C C . LYS B 1 19 ? -7.590 10.340 16.202 1.000 35.204 19 LYS BBB C 1
ATOM 870 O O . LYS B 1 19 ? -7.045 9.663 17.105 1.000 31.032 19 LYS BBB O 1
ATOM 876 N N . ILE B 1 20 ? -7.178 10.367 14.935 1.000 30.580 20 ILE BBB N 1
ATOM 877 C CA . ILE B 1 20 ? -5.982 9.609 14.508 1.000 28.051 20 ILE BBB CA 1
ATOM 878 C C . ILE B 1 20 ? -4.739 10.221 15.177 1.000 31.395 20 ILE BBB C 1
ATOM 879 O O . ILE B 1 20 ? -3.886 9.450 15.687 1.000 31.122 20 ILE BBB O 1
ATOM 884 N N . VAL B 1 21 ? -4.627 11.538 15.197 1.000 29.933 21 VAL BBB N 1
ATOM 885 C CA . VAL B 1 21 ? -3.440 12.184 15.843 1.000 30.389 21 VAL BBB CA 1
ATOM 886 C C . VAL B 1 21 ? -3.451 11.809 17.332 1.000 36.125 21 VAL BBB C 1
ATOM 887 O O . VAL B 1 21 ? -2.397 11.399 17.884 1.000 30.166 21 VAL BBB O 1
ATOM 891 N N . LYS B 1 22 ? -4.605 11.930 17.980 1.000 32.927 22 LYS BBB N 1
ATOM 892 C CA . LYS B 1 22 ? -4.681 11.648 19.437 1.000 37.879 22 LYS BBB CA 1
ATOM 893 C C . LYS B 1 22 ? -4.341 10.176 19.669 1.000 35.015 22 LYS BBB C 1
ATOM 894 O O . LYS B 1 22 ? -3.582 9.860 20.600 1.000 37.245 22 LYS BBB O 1
ATOM 900 N N . ALA B 1 23 ? -4.770 9.277 18.788 1.000 37.004 23 ALA BBB N 1
ATOM 901 C CA . ALA B 1 23 ? -4.482 7.831 18.939 1.000 35.948 23 ALA BBB CA 1
ATOM 902 C C . ALA B 1 23 ? -2.969 7.594 18.938 1.000 39.983 23 ALA BBB C 1
ATOM 903 O O . ALA B 1 23 ? -2.501 6.579 19.508 1.000 37.693 23 ALA BBB O 1
ATOM 905 N N . MET B 1 24 ? -2.209 8.447 18.266 1.000 41.368 24 MET BBB N 1
ATOM 906 C CA . MET B 1 24 ? -0.753 8.20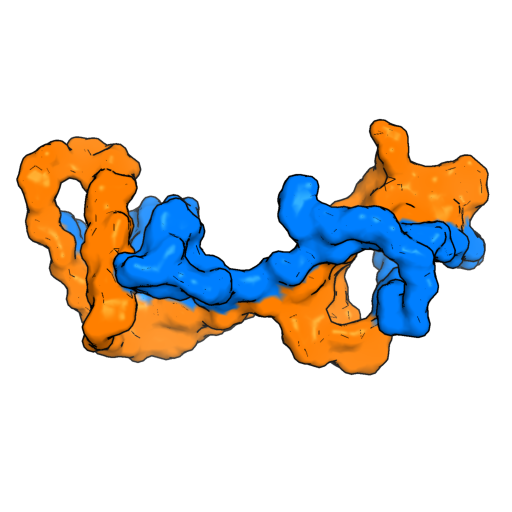2 18.094 1.000 37.173 24 MET BBB CA 1
ATOM 907 C C . MET B 1 24 ? 0.070 8.878 19.193 1.000 35.930 24 MET BBB C 1
ATOM 908 O O . MET B 1 24 ? 1.286 8.743 19.158 1.000 38.142 24 MET BBB O 1
ATOM 913 N N . GLU B 1 25 ? -0.552 9.562 20.139 1.000 39.991 25 GLU BBB N 1
ATOM 914 C CA . GLU B 1 25 ? 0.209 10.397 21.111 1.000 49.182 25 GLU BBB CA 1
ATOM 915 C C . GLU B 1 25 ? 1.174 9.531 21.930 1.000 50.089 25 GLU BBB C 1
ATOM 916 O O . GLU B 1 25 ? 2.332 9.949 22.094 1.000 52.440 25 GLU BBB O 1
ATOM 922 N N . SER B 1 26 ? 0.714 8.380 22.414 1.000 52.939 26 SER BBB N 1
ATOM 923 C CA . SER B 1 26 ? 1.572 7.437 23.173 1.000 54.255 26 SER BBB CA 1
ATOM 924 C C . SER B 1 26 ? 2.848 7.173 22.371 1.000 53.632 26 SER BBB C 1
ATOM 925 O O . SER B 1 26 ? 3.945 7.438 22.884 1.000 53.017 26 SER BBB O 1
ATOM 928 N N . LYS B 1 27 ? 2.708 6.730 21.127 1.000 49.869 27 LYS BBB N 1
ATOM 929 C CA . LYS B 1 27 ? 3.878 6.365 20.293 1.000 50.034 27 LYS BBB CA 1
ATOM 930 C C . LYS B 1 27 ? 4.708 7.616 19.982 1.000 56.793 27 LYS BBB C 1
ATOM 931 O O . LYS B 1 27 ? 5.934 7.505 19.810 1.000 55.817 27 LYS BBB O 1
ATOM 937 N N . LEU B 1 28 ? 4.061 8.772 19.903 1.000 52.263 28 LEU BBB N 1
ATOM 938 C CA . LEU B 1 28 ? 4.745 10.050 19.592 1.000 56.073 28 LEU BBB CA 1
ATOM 939 C C . LEU B 1 28 ? 5.688 10.400 20.749 1.000 54.582 28 LEU BBB C 1
ATOM 940 O O . LEU B 1 28 ? 6.844 10.733 20.487 1.000 56.863 28 LEU BBB O 1
ATOM 945 N N . PHE B 1 29 ? 5.192 10.351 21.979 1.000 54.449 29 PHE BBB N 1
ATOM 946 C CA . PHE B 1 29 ? 5.960 10.770 23.174 1.000 61.203 29 PHE BBB CA 1
ATOM 947 C C . PHE B 1 29 ? 7.168 9.856 23.359 1.000 65.453 29 PHE BBB C 1
ATOM 948 O O . PHE B 1 29 ? 8.163 10.313 23.936 1.000 68.625 29 PHE BBB O 1
ATOM 956 N N . GLU B 1 30 ? 7.081 8.612 22.893 1.000 68.801 30 GLU BBB N 1
ATOM 957 C CA . GLU B 1 30 ? 8.197 7.642 23.027 1.000 68.330 30 GLU BBB CA 1
ATOM 958 C C . GLU B 1 30 ? 9.244 7.922 21.956 1.000 67.971 30 GLU BBB C 1
ATOM 959 O O . GLU B 1 30 ? 10.426 8.033 22.305 1.000 78.320 30 GLU BBB O 1
ATOM 965 N N . LYS B 1 31 ? 8.835 8.060 20.702 1.000 61.141 31 LYS BBB N 1
ATOM 966 C CA . LYS B 1 31 ? 9.797 8.341 19.610 1.000 63.510 31 LYS BBB CA 1
ATOM 967 C C . LYS B 1 31 ? 10.518 9.677 19.847 1.000 71.523 31 LYS BBB C 1
ATOM 968 O O . LYS B 1 31 ? 11.560 9.885 19.205 1.000 76.066 31 LYS BBB O 1
ATOM 974 N N . LEU B 1 32 ? 9.989 10.552 20.710 1.000 77.912 32 LEU BBB N 1
ATOM 975 C CA . LEU B 1 32 ? 10.577 11.894 20.986 1.000 75.967 32 LEU BBB CA 1
ATOM 976 C C . LEU B 1 32 ? 11.227 11.949 22.372 1.000 82.877 32 LEU BBB C 1
ATOM 977 O O . LEU B 1 32 ? 11.919 12.955 22.639 1.000 83.006 32 LEU BBB O 1
ATOM 982 N N . SER B 1 33 ? 10.999 10.945 23.223 1.000 89.010 33 SER BBB N 1
ATOM 983 C CA . SER B 1 33 ? 11.550 10.872 24.604 1.000 86.700 33 SER BBB CA 1
ATOM 984 C C . SER B 1 33 ? 10.967 12.000 25.461 1.000 87.390 33 SER BBB C 1
ATOM 985 O O . SER B 1 33 ? 11.645 12.444 26.410 1.000 85.533 33 SER BBB O 1
ATOM 988 N N . LEU B 1 34 ? 9.743 12.427 25.148 1.000 91.548 34 LEU BBB N 1
ATOM 989 C CA . LEU B 1 34 ? 9.025 13.490 25.901 1.000 97.085 34 LEU BBB CA 1
ATOM 990 C C . LEU B 1 34 ? 8.101 12.825 26.912 1.000 97.864 34 LEU BBB C 1
ATOM 991 O O . LEU B 1 34 ? 7.037 12.336 26.542 1.000 89.531 34 LEU BBB O 1
ATOM 996 N N . PRO B 1 35 ? 8.431 12.819 28.222 1.000 104.340 35 PRO BBB N 1
ATOM 997 C CA . PRO B 1 35 ? 7.726 11.971 29.177 1.000 99.948 35 PRO BBB CA 1
ATOM 998 C C . PRO B 1 35 ? 6.592 12.679 29.939 1.000 96.120 35 PRO BBB C 1
ATOM 999 O O . PRO B 1 35 ? 5.716 11.994 30.446 1.000 83.621 35 PRO BBB O 1
ATOM 1003 N N A ASN B 1 36 ? 6.621 14.013 30.002 0.560 96.986 36 ASN BBB N 1
ATOM 1004 N N B ASN B 1 36 ? 6.630 14.017 29.992 0.440 93.495 36 ASN BBB N 1
ATOM 1005 C CA A ASN B 1 36 ? 5.596 14.818 30.716 0.560 96.184 36 ASN BBB CA 1
ATOM 1006 C CA B ASN B 1 36 ? 5.619 14.867 30.677 0.440 90.889 36 ASN BBB CA 1
ATOM 1007 C C A ASN B 1 36 ? 4.294 14.850 29.904 0.560 91.112 36 ASN BBB C 1
ATOM 1008 C C B ASN B 1 36 ? 4.309 14.887 29.882 0.440 88.652 36 ASN BBB C 1
ATOM 1009 O O A ASN B 1 36 ? 3.297 15.393 30.435 0.560 83.065 36 ASN BBB O 1
ATOM 1010 O O B ASN B 1 36 ? 3.325 15.466 30.399 0.440 82.816 36 ASN BBB O 1
ATOM 1019 N N . GLN B 1 37 ? 4.296 14.275 28.693 1.000 87.183 37 GLN BBB N 1
ATOM 1020 C CA . GLN B 1 37 ? 3.126 14.278 27.775 1.000 85.619 37 GLN BBB CA 1
ATOM 1021 C C . GLN B 1 37 ? 2.687 15.718 27.518 1.000 71.987 37 GLN BBB C 1
ATOM 1022 O O . GLN B 1 37 ? 1.552 16.094 27.804 1.000 66.054 37 GLN BBB O 1
ATOM 1028 N N . PRO B 1 38 ? 3.571 16.564 26.950 1.000 66.557 38 PRO BBB N 1
ATOM 1029 C CA . PRO B 1 38 ? 3.200 17.938 26.638 1.000 68.637 38 PRO BBB CA 1
ATOM 1030 C C . PRO B 1 38 ? 2.056 17.943 25.624 1.000 64.942 38 PRO BBB C 1
ATOM 1031 O O . PRO B 1 38 ? 1.888 16.969 24.899 1.000 66.916 38 PRO BBB O 1
ATOM 1035 N N . GLU B 1 39 ? 1.296 19.030 25.609 1.000 59.238 39 GLU BBB N 1
ATOM 1036 C CA . GLU B 1 39 ? 0.159 19.172 24.677 1.000 53.290 39 GLU BBB CA 1
ATOM 1037 C C . GLU B 1 39 ? 0.669 19.055 23.233 1.000 51.360 39 GLU BBB C 1
ATOM 1038 O O . GLU B 1 39 ? 1.747 19.586 22.893 1.000 53.370 39 GLU BBB O 1
ATOM 1044 N N . VAL B 1 40 ? -0.083 18.329 22.419 1.000 47.871 40 VAL BBB N 1
ATOM 1045 C CA . VAL B 1 40 ? 0.164 18.225 20.958 1.000 43.878 40 VAL BBB CA 1
ATOM 1046 C C . VAL B 1 40 ? -0.944 18.999 20.259 1.000 45.230 40 VAL BBB C 1
ATOM 1047 O O . VAL B 1 40 ? -2.116 18.597 20.360 1.000 46.499 40 VAL BBB O 1
ATOM 1051 N N . SER B 1 41 ? -0.579 20.089 19.598 1.000 41.101 41 SER BBB N 1
ATOM 1052 C CA . SER B 1 41 ? -1.559 20.921 18.870 1.000 42.705 41 SER BBB CA 1
ATOM 1053 C C . SER B 1 41 ? -1.550 20.489 17.408 1.000 39.168 41 SER BBB C 1
ATOM 1054 O O . SER B 1 41 ? -0.475 20.505 16.801 1.000 35.667 41 SER BBB O 1
ATOM 1057 N N . PHE B 1 42 ? -2.716 20.120 16.890 1.000 32.624 42 PHE BBB N 1
ATOM 1058 C CA . PHE B 1 42 ? -2.894 19.610 15.511 1.000 30.885 42 PHE BBB CA 1
ATOM 1059 C C . PHE B 1 42 ? -3.282 20.766 14.604 1.000 31.577 42 PHE BBB C 1
ATOM 1060 O O . PHE B 1 42 ? -4.311 21.387 14.832 1.000 32.447 42 PHE BBB O 1
ATOM 1068 N N . LEU B 1 43 ? -2.490 21.056 13.577 1.000 29.730 43 LEU BBB N 1
ATOM 1069 C CA . LEU B 1 43 ? -2.651 22.338 12.857 1.000 30.049 43 LEU BBB CA 1
ATOM 1070 C C . LEU B 1 43 ? -3.289 22.147 11.488 1.000 30.136 43 LEU BBB C 1
ATOM 1071 O O . LEU B 1 43 ? -4.040 23.029 11.101 1.000 31.004 43 LEU BBB O 1
ATOM 1076 N N . ARG B 1 44 ? -2.953 21.084 10.775 1.000 28.867 44 ARG BBB N 1
ATOM 1077 C CA . ARG B 1 44 ? -3.363 20.877 9.374 1.000 29.131 44 ARG BBB CA 1
ATOM 1078 C C . ARG B 1 44 ? -2.794 19.546 8.925 1.000 29.837 44 ARG BBB C 1
ATOM 1079 O O . ARG B 1 44 ? -1.841 19.005 9.595 1.000 31.021 44 ARG BBB O 1
ATOM 1087 N N . TYR B 1 45 ? -3.326 19.018 7.842 1.000 31.463 45 TYR BBB N 1
ATOM 1088 C CA . TYR B 1 45 ? -2.824 17.726 7.353 1.000 31.232 45 TYR BBB CA 1
ATOM 1089 C C . TYR B 1 45 ? -2.998 17.641 5.859 1.000 33.365 45 TYR BBB C 1
ATOM 1090 O O . TYR B 1 45 ? -3.856 18.347 5.276 1.000 30.895 45 TYR BBB O 1
ATOM 1099 N N . ARG B 1 46 ? -2.197 16.763 5.273 1.000 31.143 46 ARG BBB N 1
ATOM 1100 C CA A ARG B 1 46 ? -2.416 16.312 3.874 0.400 35.063 46 ARG BBB CA 1
ATOM 1101 C CA B ARG B 1 46 ? -2.371 16.307 3.868 0.600 35.101 46 ARG BBB CA 1
ATOM 1102 C C . ARG B 1 46 ? -2.577 14.796 3.878 1.000 33.684 46 ARG BBB C 1
ATOM 1103 O O . ARG B 1 46 ? -2.105 14.131 4.849 1.000 31.595 46 ARG BBB O 1
ATOM 1118 N N . GLU B 1 47 ? -3.239 14.278 2.859 1.000 35.483 47 GLU BBB N 1
ATOM 1119 C CA . GLU B 1 47 ? -3.469 12.821 2.792 1.000 37.461 47 GLU BBB CA 1
ATOM 1120 C C . GLU B 1 47 ? -3.106 12.311 1.397 1.000 42.608 47 GLU BBB C 1
ATOM 1121 O O . GLU B 1 47 ? -3.061 13.092 0.445 1.000 41.922 47 GLU BBB O 1
ATOM 1127 N N . GLN B 1 48 ? -2.849 11.017 1.303 1.000 44.309 48 GLN BBB N 1
ATOM 1128 C CA . GLN B 1 48 ? -2.572 10.336 0.019 1.000 40.344 48 GLN BBB CA 1
ATOM 1129 C C . GLN B 1 48 ? -3.164 8.938 0.125 1.000 42.831 48 GLN BBB C 1
ATOM 1130 O O . GLN B 1 48 ? -2.685 8.162 0.972 1.000 37.385 48 GLN BBB O 1
ATOM 1136 N N . ILE B 1 49 ? -4.194 8.660 -0.658 1.000 38.069 49 ILE BBB N 1
ATOM 1137 C CA . ILE B 1 49 ? -4.736 7.284 -0.770 1.000 46.507 49 ILE BBB CA 1
ATOM 1138 C C . ILE B 1 49 ? -3.651 6.414 -1.403 1.000 49.358 49 ILE BBB C 1
ATOM 1139 O O . ILE B 1 49 ? -3.004 6.845 -2.375 1.000 49.718 49 ILE BBB O 1
ATOM 1144 N N . VAL B 1 50 ? -3.458 5.218 -0.868 1.000 49.280 50 VAL BBB N 1
ATOM 1145 C CA A VAL B 1 50 ? -2.535 4.213 -1.464 0.760 49.149 50 VAL BBB CA 1
ATOM 1146 C CA B VAL B 1 50 ? -2.530 4.208 -1.452 0.240 48.443 50 VAL BBB CA 1
ATOM 1147 C C . VAL B 1 50 ? -3.269 2.875 -1.506 1.000 49.706 50 VAL BBB C 1
ATOM 1148 O O . VAL B 1 50 ? -3.623 2.343 -0.422 1.000 43.324 50 VAL BBB O 1
ATOM 1155 N N . SER B 1 51 ? -3.516 2.384 -2.713 1.000 43.227 51 SER BBB N 1
ATOM 1156 C CA . SER B 1 51 ? -4.275 1.138 -2.919 1.000 40.663 51 SER BBB CA 1
ATOM 1157 C C . SER B 1 51 ? -3.627 0.338 -4.038 1.000 42.007 51 SER BBB C 1
ATOM 1158 O O . SER B 1 51 ? -3.242 0.943 -5.057 1.000 37.173 51 SER BBB O 1
ATOM 1161 N N . GLY B 1 52 ? -3.551 -0.977 -3.868 1.000 38.040 52 GLY BBB N 1
ATOM 1162 C CA . GLY B 1 52 ? -3.029 -1.851 -4.931 1.000 37.802 52 GLY BBB CA 1
ATOM 1163 C C . GLY B 1 52 ? -2.951 -3.283 -4.463 1.000 38.496 52 GLY BBB C 1
ATOM 1164 O O . GLY B 1 52 ? -3.435 -3.609 -3.313 1.000 38.132 52 GLY BBB O 1
ATOM 1165 N N . VAL B 1 53 ? -2.371 -4.141 -5.290 1.000 33.047 53 VAL BBB N 1
ATOM 1166 C CA . VAL B 1 53 ? -2.214 -5.575 -4.929 1.000 33.994 53 VAL BBB CA 1
ATOM 1167 C C . VAL B 1 53 ? -0.755 -5.914 -5.135 1.000 37.323 53 VAL BBB C 1
ATOM 1168 O O . VAL B 1 53 ? -0.194 -5.600 -6.228 1.000 34.667 53 VAL BBB O 1
ATOM 1172 N N . ASN B 1 54 ? -0.144 -6.537 -4.132 1.000 36.393 54 ASN BBB N 1
ATOM 1173 C CA . ASN B 1 54 ? 1.182 -7.155 -4.332 1.000 37.164 54 ASN BBB CA 1
ATOM 1174 C C . ASN B 1 54 ? 0.967 -8.584 -4.795 1.000 37.673 54 ASN BBB C 1
ATOM 1175 O O . ASN B 1 54 ? 0.149 -9.305 -4.184 1.000 35.598 54 ASN BBB O 1
ATOM 1180 N N . TYR B 1 55 ? 1.673 -8.967 -5.842 1.000 34.460 55 TYR BBB N 1
ATOM 1181 C CA . TYR B 1 55 ? 1.613 -10.331 -6.391 1.000 33.405 55 TYR BBB CA 1
ATOM 1182 C C . TYR B 1 55 ? 2.970 -10.971 -6.213 1.000 35.762 55 TYR BBB C 1
ATOM 1183 O O . TYR B 1 55 ? 3.955 -10.322 -6.404 1.000 36.961 55 TYR BBB O 1
ATOM 1192 N N . CYS B 1 56 ? 2.968 -12.236 -5.820 1.000 39.042 56 CYS BBB N 1
ATOM 1193 C CA . CYS B 1 56 ? 4.157 -13.104 -5.911 1.000 34.831 56 CYS BBB CA 1
ATOM 1194 C C . CYS B 1 56 ? 3.870 -14.096 -7.033 1.000 33.318 56 CYS BBB C 1
ATOM 1195 O O . CYS B 1 56 ? 2.957 -14.964 -6.890 1.000 34.390 56 CYS BBB O 1
ATOM 1198 N N . MET B 1 57 ? 4.529 -13.909 -8.161 1.000 34.053 57 MET BBB N 1
ATOM 1199 C CA . MET B 1 57 ? 4.325 -14.744 -9.370 1.000 33.713 57 MET BBB CA 1
ATOM 1200 C C . MET B 1 57 ? 5.445 -15.791 -9.417 1.000 33.473 57 MET BBB C 1
ATOM 1201 O O . MET B 1 57 ? 6.628 -15.405 -9.467 1.000 34.673 57 MET BBB O 1
ATOM 1206 N N . ARG B 1 58 ? 5.078 -17.077 -9.426 1.000 34.604 58 ARG BBB N 1
ATOM 1207 C CA . ARG B 1 58 ? 6.043 -18.180 -9.647 1.000 33.761 58 ARG BBB CA 1
ATOM 1208 C C . ARG B 1 58 ? 6.148 -18.455 -11.151 1.000 32.640 58 ARG BBB C 1
ATOM 1209 O O . ARG B 1 58 ? 5.113 -18.770 -11.800 1.000 32.894 58 ARG BBB O 1
ATOM 1217 N N . VAL B 1 59 ? 7.351 -18.337 -11.697 1.000 33.889 59 VAL BBB N 1
ATOM 1218 C CA . VAL B 1 59 ? 7.565 -18.467 -13.164 1.000 33.871 59 VAL BBB CA 1
ATOM 1219 C C . VAL B 1 59 ? 8.775 -19.367 -13.388 1.000 32.624 59 VAL BBB C 1
ATOM 1220 O O . VAL B 1 59 ? 9.648 -19.441 -12.521 1.000 36.888 59 VAL BBB O 1
ATOM 1224 N N . LYS B 1 60 ? 8.778 -20.038 -14.522 1.000 35.751 60 LYS BBB N 1
ATOM 1225 C CA . LYS B 1 60 ? 9.930 -20.835 -14.983 1.000 37.953 60 LYS BBB CA 1
ATOM 1226 C C . LYS B 1 60 ? 10.517 -20.129 -16.194 1.000 41.254 60 LYS BBB C 1
ATOM 1227 O O . LYS B 1 60 ? 9.747 -19.793 -17.131 1.000 37.680 60 LYS BBB O 1
ATOM 1233 N N . ILE B 1 61 ? 11.816 -19.844 -16.126 1.000 40.563 61 ILE BBB N 1
ATOM 1234 C CA . ILE B 1 61 ? 12.614 -19.382 -17.301 1.000 45.591 61 ILE BBB CA 1
ATOM 1235 C C . ILE B 1 61 ? 13.824 -20.311 -17.449 1.000 48.555 61 ILE BBB C 1
ATOM 1236 O O . ILE B 1 61 ? 14.600 -20.460 -16.481 1.000 44.242 61 ILE BBB O 1
ATOM 1241 N N . GLY B 1 62 ? 13.963 -20.9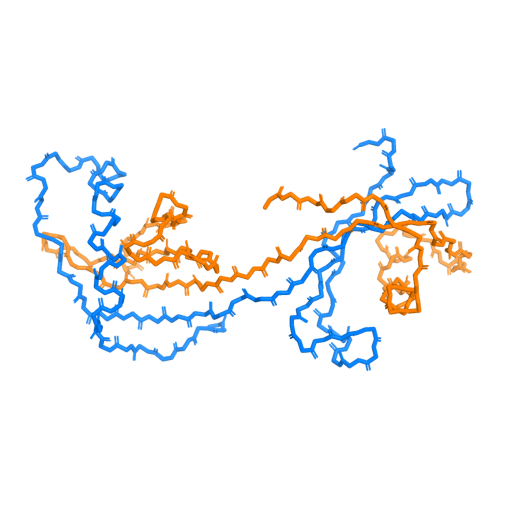19 -18.624 1.000 49.106 62 GLY BBB N 1
ATOM 1242 C CA . GLY B 1 62 ? 14.994 -21.947 -18.829 1.000 46.597 62 GLY BBB CA 1
ATOM 1243 C C . GLY B 1 62 ? 14.666 -23.146 -17.968 1.000 49.263 62 GLY BBB C 1
ATOM 1244 O O . GLY B 1 62 ? 13.496 -23.569 -17.961 1.000 45.782 62 GLY BBB O 1
ATOM 1245 N N . SER B 1 63 ? 15.640 -23.633 -17.202 1.000 42.216 63 SER BBB N 1
ATOM 1246 C CA . SER B 1 63 ? 15.441 -24.708 -16.202 1.000 49.514 63 SER BBB CA 1
ATOM 1247 C C . SER B 1 63 ? 15.357 -24.146 -14.783 1.000 48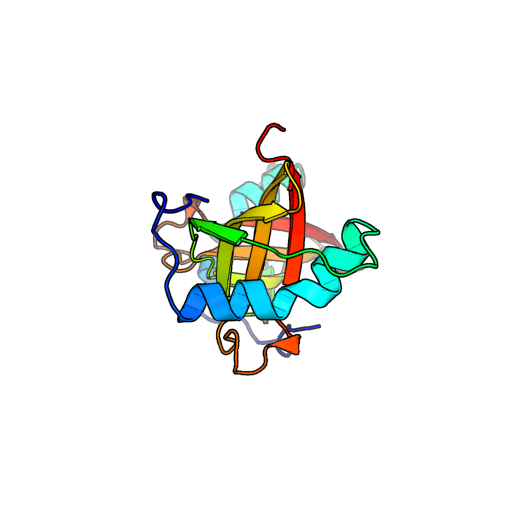.148 63 SER BBB C 1
ATOM 1248 O O . SER B 1 63 ? 15.334 -24.973 -13.853 1.000 46.254 63 SER BBB O 1
ATOM 1251 N N . ASP B 1 64 ? 15.252 -22.816 -14.624 1.000 46.687 64 ASP BBB N 1
ATOM 1252 C CA . ASP B 1 64 ? 15.249 -22.137 -13.299 1.000 44.763 64 ASP BBB CA 1
ATOM 1253 C C . ASP B 1 64 ? 13.858 -21.604 -12.948 1.000 39.481 64 ASP BBB C 1
ATOM 1254 O O . ASP B 1 64 ? 13.081 -21.212 -13.847 1.000 41.294 64 ASP BBB O 1
ATOM 1259 N N . PHE B 1 65 ? 13.559 -21.587 -11.662 1.000 38.721 65 PHE BBB N 1
ATOM 1260 C CA . PHE B 1 65 ? 12.252 -21.134 -11.143 1.000 40.805 65 PHE BBB CA 1
ATOM 1261 C C . PHE B 1 65 ? 12.462 -19.819 -10.408 1.000 43.550 65 PHE BBB C 1
ATOM 1262 O O . PHE B 1 65 ? 13.461 -19.709 -9.600 1.000 42.326 65 PHE BBB O 1
ATOM 1270 N N . TYR B 1 66 ? 11.588 -18.847 -10.668 1.000 36.930 66 TYR BBB N 1
ATOM 1271 C CA . TYR B 1 66 ? 11.718 -17.503 -10.036 1.000 38.867 66 TYR BBB CA 1
ATOM 1272 C C . TYR B 1 66 ? 10.472 -17.089 -9.267 1.000 36.269 66 TYR BBB C 1
ATOM 1273 O O . TYR B 1 66 ? 9.326 -17.512 -9.579 1.000 40.751 66 TYR BBB O 1
ATOM 1282 N N . ASP B 1 67 ? 10.692 -16.246 -8.262 1.000 35.885 67 ASP BBB N 1
ATOM 1283 C CA . ASP B 1 67 ? 9.620 -15.447 -7.635 1.000 34.675 67 ASP BBB CA 1
ATOM 1284 C C . ASP B 1 67 ? 9.653 -14.032 -8.214 1.000 34.141 67 ASP BBB C 1
ATOM 1285 O O . ASP B 1 67 ? 10.644 -13.313 -7.983 1.000 39.723 67 ASP BBB O 1
ATOM 1290 N N . LEU B 1 68 ? 8.587 -13.640 -8.899 1.000 35.808 68 LEU BBB N 1
ATOM 1291 C CA . LEU B 1 68 ? 8.400 -12.270 -9.456 1.000 37.772 68 LEU BBB CA 1
ATOM 1292 C C . LEU B 1 68 ? 7.508 -11.500 -8.500 1.000 37.883 68 LEU BBB C 1
ATOM 1293 O O . LEU B 1 68 ? 6.300 -11.800 -8.450 1.000 38.416 68 LEU BBB O 1
ATOM 1298 N N . HIS B 1 69 ? 8.071 -10.554 -7.761 1.000 39.279 69 HIS BBB N 1
ATOM 1299 C CA . HIS B 1 69 ? 7.273 -9.692 -6.851 1.000 37.416 69 HIS BBB CA 1
ATOM 1300 C C . HIS B 1 69 ? 6.838 -8.472 -7.655 1.000 40.443 69 HIS BBB C 1
ATOM 1301 O O . HIS B 1 69 ? 7.713 -7.712 -8.165 1.000 38.747 69 HIS BBB O 1
ATOM 1308 N N . ILE B 1 70 ? 5.541 -8.323 -7.821 1.000 33.783 70 ILE BBB N 1
ATOM 1309 C CA . ILE B 1 70 ? 4.964 -7.280 -8.715 1.000 34.917 70 ILE BBB CA 1
ATOM 1310 C C . ILE B 1 70 ? 3.928 -6.504 -7.927 1.000 36.525 70 ILE BBB C 1
ATOM 1311 O O . ILE B 1 70 ? 3.151 -7.117 -7.164 1.000 35.110 70 ILE BBB O 1
ATOM 1316 N N . TYR B 1 71 ? 3.959 -5.190 -8.056 1.000 34.479 71 TYR BBB N 1
ATOM 1317 C CA . TYR B 1 71 ? 2.930 -4.322 -7.436 1.000 32.790 71 TYR BBB CA 1
ATOM 1318 C C . TYR B 1 71 ? 2.053 -3.694 -8.508 1.000 30.075 71 TYR BBB C 1
ATOM 1319 O O . TYR B 1 71 ? 2.573 -2.986 -9.373 1.000 30.349 71 TYR BBB O 1
ATOM 1328 N N . VAL B 1 72 ? 0.756 -3.895 -8.385 1.000 31.042 72 VAL BBB N 1
ATOM 1329 C CA . VAL B 1 72 ? -0.227 -3.315 -9.330 1.000 29.695 72 VAL BBB CA 1
ATOM 1330 C C . VAL B 1 72 ? -1.032 -2.297 -8.561 1.000 28.825 72 VAL BBB C 1
ATOM 1331 O O . VAL B 1 72 ? -1.837 -2.675 -7.718 1.000 30.429 72 VAL BBB O 1
ATOM 1335 N N . PRO B 1 73 ? -0.840 -0.990 -8.819 1.000 32.800 73 PRO BBB N 1
ATOM 1336 C CA . PRO B 1 73 ? -1.668 0.022 -8.177 1.000 31.854 73 PRO BBB CA 1
ATOM 1337 C C . PRO B 1 73 ? -3.112 -0.061 -8.658 1.000 31.968 73 PRO BBB C 1
ATOM 1338 O O . PRO B 1 73 ? -3.373 -0.430 -9.800 1.000 31.158 73 PRO BBB O 1
ATOM 1342 N N . LEU B 1 74 ? -4.022 0.274 -7.752 1.000 32.397 74 LEU BBB N 1
ATOM 1343 C CA . LEU B 1 74 ? -5.441 0.475 -8.095 1.000 35.251 74 LEU BBB CA 1
ATOM 1344 C C . LEU B 1 74 ? -5.552 1.303 -9.390 1.000 37.675 74 LEU BBB C 1
ATOM 1345 O O . LEU B 1 74 ? -4.855 2.313 -9.537 1.000 33.475 74 LEU BBB O 1
ATOM 1350 N N . GLY B 1 75 ? -6.453 0.893 -10.274 1.000 38.828 75 GLY BBB N 1
ATOM 1351 C CA . GLY B 1 75 ? -6.657 1.554 -11.565 1.000 37.899 75 GLY BBB CA 1
ATOM 1352 C C . GLY B 1 75 ? -5.806 0.967 -12.677 1.000 41.490 75 GLY BBB C 1
ATOM 1353 O O . GLY B 1 75 ? -6.140 1.199 -13.850 1.000 40.212 75 GLY BBB O 1
ATOM 1354 N N . SER B 1 76 ? -4.718 0.256 -12.355 1.000 34.962 76 SER BBB N 1
ATOM 1355 C CA . SER B 1 76 ? -3.908 -0.427 -13.384 1.000 33.590 76 SER BBB CA 1
ATOM 1356 C C . SER B 1 76 ? -4.319 -1.899 -13.485 1.000 34.094 76 SER BBB C 1
ATOM 1357 O O . SER B 1 76 ? -4.723 -2.513 -12.484 1.000 33.305 76 SER BBB O 1
ATOM 1360 N N . THR B 1 77 ? -4.191 -2.447 -14.678 1.000 32.557 77 THR BBB N 1
ATOM 1361 C CA . THR B 1 77 ? -4.238 -3.902 -14.957 1.000 36.876 77 THR BBB CA 1
ATOM 1362 C C . THR B 1 77 ? -3.097 -4.238 -15.936 1.000 33.759 77 THR BBB C 1
ATOM 1363 O O . THR B 1 77 ? -2.277 -3.358 -16.252 1.000 32.663 77 THR BBB O 1
ATOM 1367 N N . GLY B 1 78 ? -3.003 -5.475 -16.367 1.000 32.556 78 GLY BBB N 1
ATOM 1368 C CA . GLY B 1 78 ? -2.054 -5.858 -17.426 1.000 34.749 78 GLY BBB CA 1
ATOM 1369 C C . GLY B 1 78 ? -2.318 -5.090 -18.726 1.000 35.789 78 GLY BBB C 1
ATOM 1370 O O . GLY B 1 78 ? -1.385 -5.035 -19.572 1.000 32.817 78 GLY BBB O 1
ATOM 1371 N N . ASP B 1 79 ? -3.520 -4.520 -18.897 1.000 30.005 79 ASP BBB N 1
ATOM 1372 C CA . ASP B 1 79 ? -3.967 -3.803 -20.119 1.000 35.784 79 ASP BBB CA 1
ATOM 1373 C C . ASP B 1 79 ? -4.165 -2.298 -19.895 1.000 32.330 79 ASP BBB C 1
ATOM 1374 O O . ASP B 1 79 ? -4.088 -1.553 -20.883 1.000 36.398 79 ASP BBB O 1
ATOM 1379 N N . ILE B 1 80 ? -4.504 -1.867 -18.691 1.000 33.735 80 ILE BBB N 1
ATOM 1380 C CA . ILE B 1 80 ? -4.877 -0.454 -18.404 1.000 33.200 80 ILE BBB CA 1
ATOM 1381 C C . ILE B 1 80 ? -3.779 0.159 -17.565 1.000 35.014 80 ILE BBB C 1
ATOM 1382 O O . ILE B 1 80 ? -3.501 -0.352 -16.449 1.000 34.753 80 ILE BBB O 1
ATOM 1387 N N . LYS B 1 81 ? -3.185 1.237 -18.064 1.000 30.759 81 LYS BBB N 1
ATOM 1388 C CA . LYS B 1 81 ? -2.198 2.010 -17.306 1.000 31.661 81 LYS BBB CA 1
ATOM 1389 C C . LYS B 1 81 ? -1.112 1.058 -16.822 1.000 32.676 81 LYS BBB C 1
ATOM 1390 O O . LYS B 1 81 ? -0.633 1.176 -15.661 1.000 32.274 81 LYS BBB O 1
ATOM 1396 N N . SER B 1 82 ? -0.738 0.137 -17.686 1.000 31.399 82 SER BBB N 1
ATOM 1397 C CA . SER B 1 82 ? 0.153 -0.989 -17.326 1.000 28.321 82 SER BBB CA 1
ATOM 1398 C C . SER B 1 82 ? 1.573 -0.473 -17.090 1.000 32.765 82 SER BBB C 1
ATOM 1399 O O . SER B 1 82 ? 2.336 -1.188 -16.459 1.000 28.888 82 SER BBB O 1
ATOM 1402 N N . HIS B 1 83 ? 1.876 0.753 -17.501 1.000 31.875 83 HIS BBB N 1
ATOM 1403 C CA . HIS B 1 83 ? 3.202 1.388 -17.307 1.000 32.381 83 HIS BBB CA 1
ATOM 1404 C C . HIS B 1 83 ? 3.446 1.654 -15.825 1.000 34.860 83 HIS BBB C 1
ATOM 1405 O O . HIS B 1 83 ? 4.616 1.769 -15.451 1.000 31.862 83 HIS BBB O 1
ATOM 1412 N N . LEU B 1 84 ? 2.388 1.674 -15.017 1.000 29.325 84 LEU BBB N 1
ATOM 1413 C CA . LEU B 1 84 ? 2.512 1.916 -13.567 1.000 30.949 84 LEU BBB CA 1
ATOM 1414 C C . LEU B 1 84 ? 2.704 0.622 -12.778 1.000 32.845 84 LEU BBB C 1
ATOM 1415 O O . LEU B 1 84 ? 2.920 0.715 -11.571 1.000 34.585 84 LEU BBB O 1
ATOM 1420 N N . ILE B 1 85 ? 2.619 -0.536 -13.398 1.000 29.960 85 ILE BBB N 1
ATOM 1421 C CA . ILE B 1 85 ? 2.917 -1.792 -12.672 1.000 31.759 85 ILE BBB CA 1
ATOM 1422 C C . ILE B 1 85 ? 4.416 -1.797 -12.359 1.000 34.871 85 ILE BBB C 1
ATOM 1423 O O . ILE B 1 85 ? 5.200 -1.460 -13.230 1.000 33.377 85 ILE BBB O 1
ATOM 1428 N N . GLN B 1 86 ? 4.767 -2.169 -11.136 1.000 33.051 86 GLN BBB N 1
ATOM 1429 C CA . GLN B 1 86 ? 6.172 -2.162 -10.663 1.000 37.574 86 GLN BBB CA 1
ATOM 1430 C C . GLN B 1 86 ? 6.689 -3.596 -10.508 1.000 37.669 86 GLN BBB C 1
ATOM 1431 O O . GLN B 1 86 ? 6.006 -4.417 -9.907 1.000 34.317 86 GLN BBB O 1
ATOM 1437 N N . LEU B 1 87 ? 7.870 -3.873 -11.058 1.000 38.019 87 LEU BBB N 1
ATOM 1438 C CA . LEU B 1 87 ? 8.605 -5.119 -10.775 1.000 38.270 87 LEU BBB CA 1
ATOM 1439 C C . LEU B 1 87 ? 9.444 -4.830 -9.531 1.000 40.626 87 LEU BBB C 1
ATOM 1440 O O . LEU B 1 87 ? 10.514 -4.220 -9.641 1.000 43.090 87 LEU BBB O 1
ATOM 1445 N N . THR B 1 88 ? 8.924 -5.159 -8.363 1.000 38.271 88 THR BBB N 1
ATOM 1446 C CA . THR B 1 88 ? 9.516 -4.679 -7.088 1.000 40.800 88 THR BBB CA 1
ATOM 1447 C C . THR B 1 88 ? 10.694 -5.559 -6.704 1.000 47.542 88 THR BBB C 1
ATOM 1448 O O . THR B 1 88 ? 11.645 -5.043 -6.057 1.000 48.497 88 THR BBB O 1
ATOM 1452 N N . ASP B 1 89 ? 10.653 -6.839 -7.076 1.000 42.897 89 ASP BBB N 1
ATOM 1453 C CA . ASP B 1 89 ? 11.757 -7.757 -6.720 1.000 47.864 89 ASP BBB CA 1
ATOM 1454 C C . ASP B 1 89 ? 11.729 -8.978 -7.630 1.000 49.038 89 ASP BBB C 1
ATOM 1455 O O . ASP B 1 89 ? 10.663 -9.305 -8.199 1.000 44.532 89 ASP BBB O 1
ATOM 1460 N N . LEU B 1 90 ? 12.885 -9.603 -7.783 1.000 44.544 90 LEU BBB N 1
ATOM 1461 C CA . LEU B 1 90 ? 13.022 -10.819 -8.599 1.000 48.707 90 LEU BBB CA 1
ATOM 1462 C C . LEU B 1 90 ? 14.157 -11.666 -8.040 1.000 51.395 90 LEU BBB C 1
ATOM 1463 O O . LEU B 1 90 ? 15.264 -11.146 -7.886 1.000 47.290 90 LEU BBB O 1
ATOM 1468 N N . HIS B 1 91 ? 13.891 -12.935 -7.764 1.000 48.167 91 HIS BBB N 1
ATOM 1469 C CA . HIS B 1 91 ? 14.948 -13.850 -7.263 1.000 50.428 91 HIS BBB CA 1
ATOM 1470 C C . HIS B 1 91 ? 14.577 -15.301 -7.558 1.000 49.916 91 HIS BBB C 1
ATOM 1471 O O . HIS B 1 91 ? 13.368 -15.607 -7.783 1.000 44.361 91 HIS BBB O 1
ATOM 1478 N N . LEU B 1 92 ? 15.591 -16.162 -7.553 1.000 49.218 92 LEU BBB N 1
ATOM 1479 C CA . LEU B 1 92 ? 15.360 -17.616 -7.641 1.000 51.411 92 LEU BBB CA 1
ATOM 1480 C C . LEU B 1 92 ? 14.415 -18.020 -6.514 1.000 52.696 92 LEU BBB C 1
ATOM 1481 O O . LEU B 1 92 ? 14.606 -17.559 -5.373 1.000 51.188 92 LEU BBB O 1
ATOM 1486 N N . ALA B 1 93 ? 13.399 -18.823 -6.845 1.000 51.464 93 ALA BBB N 1
ATOM 1487 C CA . ALA B 1 93 ? 12.439 -19.339 -5.851 1.000 52.826 93 ALA BBB CA 1
ATOM 1488 C C . ALA B 1 93 ? 13.192 -19.979 -4.676 1.000 59.934 93 ALA BBB C 1
ATOM 1489 O O . ALA B 1 93 ? 12.609 -20.072 -3.592 1.000 66.963 93 ALA BBB O 1
ATOM 1491 N N . SER B 1 94 ? 14.447 -20.381 -4.882 1.000 65.129 94 SER BBB N 1
ATOM 1492 C CA . SER B 1 94 ? 15.337 -20.934 -3.829 1.000 72.285 94 SER BBB CA 1
ATOM 1493 C C . SER B 1 94 ? 15.695 -19.845 -2.807 1.000 67.885 94 SER BBB C 1
ATOM 1494 O O . SER B 1 94 ? 15.607 -20.070 -1.599 1.000 74.633 94 SER BBB O 1
#

Sequence (181 aa):
GGFSEEWKDPDAYTTKIVKKAMESKLFEKLSSLPNQPEVSFLRYREQIVVSGVNYCMRVKIGSDFYDLHIYVPLGSTGDIKSHLIQLTDLHLASEGGFSEEWKDPDAYTTKIVKAMESKLFEKLSLPNNQPEVSFLRYRREQIVVSGVNYCMRVKIGSDFYDLHIYVPLGSTGDIKSHLIQLTDLHLAS

Solvent-accessible surface area: 10614 Å² total; per-residue (Å²): 100,66,58,30,121,86,69,120,51,65,83,99,2,62,102,0,5,149,40,6,51,80,86,0,21,139,114,42,94,56,128,115,133,36,146,20,38,31,70,90,9,78,41,37,127,49,28,5,30,36,12,12,0,35,0,73,5,58,94,66,91,23,16,0,45,1,30,5,26,135,47,6,29,11,98,97,123,38,144,84,2,89,17,73,71,22,55,58,34,108,142,116,60,71,34,149,84,84,120,52,65,74,101,2,58,100,0,5,147,39,6,46,77,98,0,18,130,122,42,96,49,117,137,127,42,145,19,39,31,73,90,11,73,40,23,109,47,24,4,32,38,10,3,0,35,0,75,6,61,98,67,90,23,16,0,48,1,33,5,27,137,48,5,35,12,94,95,118,38,142,81,2,94,31,73,60,19,78,90,36,145